Protein AF-A0A3B0XKC4-F1 (afdb_monomer_lite)

Foldseek 3Di:
DDDPDPDDQLVVVLVVVLVVVLVVVCVPPPDPDPSSVVCVVVCSVVDPVSDPDDDPLRVVLVVCVVVVHQQALAEEEEAEFDALVSLVSCQVSNHQEYEYQYYDVPHCNCVVPVQAADQDPVPQDRPVPPDPPPPDDPRRHHRHYYYDFDDDPVCVCVVPPDPDDQADPPVRHGPNDQDVQRDPDHRDSDGPVVVVVVVVVVVVVVD

Secondary structure (DSSP, 8-state):
---SS---HHHHHHHHHHHHHHHHHHHHH-TTS-HHHHHHHTTGGG-GGG--SPPHHHHHHHHHHHTT---TT-EEEEEEPPPHHHHHHHHHTT--EEEEEE--TT--HHHH-TTTEE---TT---GGG--TT-TT---PPPEEEEE--S--HHHHHHHHS--S-SB-TTT--B--PPPGGGSTTS--SS-HHHHHHHHHHHHHH--

Organism: NCBI:txid652676

Sequence (207 aa):
FLRANKTCSSNVEQNKLAERLSDSIRGKAGDEVDTISILRKAGLKDLLEFSRAVHAEMDAITSAARTGKPLTGSKMYVTTFPCHYCARHIVASGIYEVQYIEPYPKSLAMSLHKDAITSEEIDWVPPGKVDQDKKGNSNYQKVLFKPFVGVSPRLYARAFTKDRPLKDYNTGEMKIGMPLWGNKWNIKKVSYMQLEADLTKESSHER

Structure (mmCIF, N/CA/C/O backbone):
data_AF-A0A3B0XKC4-F1
#
_entry.id   AF-A0A3B0XKC4-F1
#
loop_
_atom_site.group_PDB
_atom_site.id
_atom_site.type_symbol
_atom_site.label_atom_id
_atom_site.label_alt_id
_atom_site.label_comp_id
_atom_site.label_asym_id
_atom_site.label_entity_id
_atom_site.label_seq_id
_atom_site.pdbx_PDB_ins_code
_atom_site.Cartn_x
_atom_site.Cartn_y
_atom_site.Cartn_z
_atom_site.occupancy
_atom_site.B_iso_or_equiv
_atom_site.auth_seq_id
_atom_site.auth_comp_id
_atom_site.auth_asym_id
_atom_site.auth_atom_id
_atom_site.pdbx_PDB_model_num
ATOM 1 N N . PHE A 1 1 ? -23.844 11.687 -7.807 1.00 46.44 1 PHE A N 1
ATOM 2 C CA . PHE A 1 1 ? -23.745 10.708 -6.699 1.00 46.44 1 PHE A CA 1
ATOM 3 C C . PHE A 1 1 ? -23.676 11.396 -5.328 1.00 46.44 1 PHE A C 1
ATOM 5 O O . PHE A 1 1 ? -22.768 11.132 -4.550 1.00 46.44 1 PHE A O 1
ATOM 12 N N . LEU A 1 2 ? -24.635 12.263 -4.989 1.00 45.28 2 LEU A N 1
ATOM 13 C CA . LEU A 1 2 ? -24.746 12.808 -3.632 1.00 45.28 2 LEU A CA 1
ATOM 14 C C . LEU A 1 2 ? -25.750 11.937 -2.876 1.00 45.28 2 LEU A C 1
ATOM 16 O O . LEU A 1 2 ? -26.930 11.916 -3.213 1.00 45.28 2 LEU A O 1
ATOM 20 N N . ARG A 1 3 ? -25.263 11.128 -1.928 1.00 55.53 3 ARG A N 1
ATOM 21 C CA . ARG A 1 3 ? -26.130 10.297 -1.082 1.00 55.53 3 ARG A CA 1
ATOM 22 C C . ARG A 1 3 ? -26.932 11.202 -0.142 1.00 55.53 3 ARG A C 1
ATOM 24 O O . ARG A 1 3 ? -26.360 12.094 0.476 1.00 55.53 3 ARG A O 1
ATOM 31 N N . ALA A 1 4 ? -28.229 10.922 -0.010 1.00 61.62 4 ALA A N 1
ATOM 32 C CA . ALA A 1 4 ? -29.159 11.658 0.850 1.00 61.62 4 ALA A CA 1
ATOM 33 C C . ALA A 1 4 ? -28.771 11.634 2.345 1.00 61.62 4 ALA A C 1
ATOM 35 O O . ALA A 1 4 ? -29.062 12.581 3.066 1.00 61.62 4 ALA A O 1
ATOM 36 N N . ASN A 1 5 ? -28.041 10.604 2.795 1.00 63.59 5 ASN A N 1
ATOM 37 C CA . ASN A 1 5 ? -27.483 10.524 4.146 1.00 63.59 5 ASN A CA 1
ATOM 38 C C . ASN A 1 5 ? -25.976 10.821 4.139 1.00 63.59 5 ASN A C 1
ATOM 40 O O . ASN A 1 5 ? -25.187 10.074 3.554 1.00 63.59 5 ASN A O 1
ATOM 44 N N . LYS A 1 6 ? -25.577 11.902 4.824 1.00 76.44 6 LYS A N 1
ATOM 45 C CA . LYS A 1 6 ? -24.190 12.386 4.969 1.00 76.44 6 LYS A CA 1
ATOM 46 C C . LYS A 1 6 ? -23.400 11.612 6.040 1.00 76.44 6 LYS A C 1
ATOM 48 O O . LYS A 1 6 ? -22.733 12.217 6.873 1.00 76.44 6 LYS A O 1
ATOM 53 N N . THR A 1 7 ? -23.488 10.284 6.064 1.00 81.50 7 THR A N 1
ATOM 54 C CA . THR A 1 7 ? -22.789 9.456 7.062 1.00 81.50 7 THR A CA 1
ATOM 55 C C . THR A 1 7 ? -21.753 8.538 6.414 1.00 81.50 7 THR A C 1
ATOM 57 O O . THR A 1 7 ? -21.983 7.927 5.369 1.00 81.50 7 THR A O 1
ATOM 60 N N . CYS A 1 8 ? -20.575 8.444 7.039 1.00 83.06 8 CYS A N 1
ATOM 61 C CA . CYS A 1 8 ? -19.528 7.508 6.636 1.00 83.06 8 CYS A CA 1
ATOM 62 C C . CYS A 1 8 ? -19.837 6.125 7.218 1.00 83.06 8 CYS A C 1
ATOM 64 O O . CYS A 1 8 ? -19.744 5.930 8.429 1.00 83.06 8 CYS A O 1
ATOM 66 N N . SER A 1 9 ? -20.177 5.157 6.364 1.00 86.19 9 SER A N 1
ATOM 67 C CA . SER A 1 9 ? -20.528 3.799 6.801 1.00 86.19 9 SER A CA 1
ATOM 68 C C . SER A 1 9 ? -19.396 3.094 7.557 1.00 86.19 9 SER A C 1
ATOM 70 O O . SER A 1 9 ? -19.679 2.379 8.508 1.00 86.19 9 SER A O 1
ATOM 72 N N . SER A 1 10 ? -18.129 3.344 7.195 1.00 86.12 10 SER A N 1
ATOM 73 C CA . SER A 1 10 ? -16.961 2.814 7.925 1.00 86.12 10 SER A CA 1
ATOM 74 C C . SER A 1 10 ? -16.985 3.244 9.391 1.00 86.12 10 SER A C 1
ATOM 76 O O . SER A 1 10 ? -16.872 2.423 10.295 1.00 86.12 10 SER A O 1
ATOM 78 N N . ASN A 1 11 ? -17.201 4.540 9.632 1.00 87.56 11 ASN A N 1
ATOM 79 C CA . ASN A 1 11 ? -17.224 5.092 10.984 1.00 87.56 11 ASN A CA 1
ATOM 80 C C . ASN A 1 11 ? -18.434 4.589 11.776 1.00 87.56 11 ASN A C 1
ATOM 82 O O . ASN A 1 11 ? -18.331 4.391 12.981 1.00 87.56 11 ASN A O 1
ATOM 86 N N . VAL A 1 12 ? -19.574 4.383 11.108 1.00 89.62 12 VAL A N 1
ATOM 87 C CA . VAL A 1 12 ? -20.767 3.805 11.739 1.00 89.62 12 VAL A CA 1
ATOM 88 C C . VAL A 1 12 ? -20.470 2.395 12.251 1.00 89.62 12 VAL A C 1
ATOM 90 O O . VAL A 1 12 ? -20.750 2.110 13.411 1.00 89.62 12 VAL A O 1
ATOM 93 N N . GLU A 1 13 ? -19.854 1.534 11.439 1.00 90.56 13 GLU A N 1
ATOM 94 C CA . GLU A 1 13 ? -19.520 0.168 11.864 1.00 90.56 13 GLU A CA 1
ATOM 95 C C . GLU A 1 13 ? -18.428 0.131 12.943 1.00 90.56 13 GLU A C 1
ATOM 97 O O . GLU A 1 13 ? -18.550 -0.616 13.915 1.00 90.56 13 GLU A O 1
ATOM 102 N N . GLN A 1 14 ? -17.411 0.995 12.852 1.00 89.31 14 GLN A N 1
ATOM 103 C CA . GLN A 1 14 ? -16.408 1.140 13.914 1.00 89.31 14 GLN A CA 1
ATOM 104 C C . GLN A 1 14 ? -17.029 1.613 15.241 1.00 89.31 14 GLN A C 1
ATOM 106 O O . GLN A 1 14 ? -16.646 1.122 16.301 1.00 89.31 14 GLN A O 1
ATOM 111 N N . ASN A 1 15 ? -18.005 2.528 15.206 1.00 89.56 15 ASN A N 1
ATOM 112 C CA . ASN A 1 15 ? -18.710 2.978 16.410 1.00 89.56 15 ASN A CA 1
ATOM 113 C C . ASN A 1 15 ? -19.564 1.856 17.018 1.00 89.56 15 ASN A C 1
ATOM 115 O O . ASN A 1 15 ? -19.465 1.622 18.217 1.00 89.56 15 ASN A O 1
ATOM 119 N N . LYS A 1 16 ? -20.303 1.094 16.200 1.00 91.88 16 LYS A N 1
ATOM 120 C CA . LYS A 1 16 ? -21.040 -0.092 16.676 1.00 91.88 16 LYS A CA 1
ATOM 121 C C . LYS A 1 16 ? -20.115 -1.143 17.292 1.00 91.88 16 LYS A C 1
ATOM 123 O O . LYS A 1 16 ? -20.494 -1.847 18.223 1.00 91.88 16 LYS A O 1
ATOM 128 N N . LEU A 1 17 ? -18.907 -1.316 16.751 1.00 91.19 17 LEU A N 1
ATOM 129 C CA . LEU A 1 17 ? -17.903 -2.195 17.351 1.00 91.19 17 LEU A CA 1
ATOM 130 C C . LEU A 1 17 ? -17.415 -1.641 18.697 1.00 91.19 17 LEU A C 1
ATOM 132 O O . LEU A 1 17 ? -17.323 -2.402 19.655 1.00 91.19 17 LEU A O 1
ATOM 136 N N . ALA A 1 18 ? -17.160 -0.333 18.788 1.00 89.69 18 ALA A N 1
ATOM 137 C CA . ALA A 1 18 ? -16.765 0.318 20.035 1.00 89.69 18 ALA A CA 1
ATOM 138 C C . ALA A 1 18 ? -17.828 0.161 21.134 1.00 89.69 18 ALA A C 1
ATOM 140 O O . ALA A 1 18 ? -17.477 -0.131 22.272 1.00 89.69 18 ALA A O 1
ATOM 141 N N . GLU A 1 19 ? -19.106 0.312 20.785 1.00 90.19 19 GLU A N 1
ATOM 142 C CA . GLU A 1 19 ? -20.242 0.125 21.696 1.00 90.19 19 GLU A CA 1
ATOM 143 C C . GLU A 1 19 ? -20.319 -1.322 22.193 1.00 90.19 19 GLU A C 1
ATOM 145 O O . GLU A 1 19 ? -20.240 -1.558 23.394 1.00 90.19 19 GLU A O 1
ATOM 150 N N . ARG A 1 20 ? -20.316 -2.310 21.285 1.00 90.31 20 ARG A N 1
ATOM 151 C CA . ARG A 1 20 ? -20.327 -3.737 21.667 1.00 90.31 20 ARG A CA 1
ATOM 152 C C . ARG A 1 20 ? -19.152 -4.127 22.569 1.00 90.31 20 ARG A C 1
ATOM 154 O O . ARG A 1 20 ? -19.318 -4.920 23.498 1.00 90.31 20 ARG A O 1
ATOM 161 N N . LEU A 1 21 ? -17.960 -3.595 22.291 1.00 89.81 21 LEU A N 1
ATOM 162 C CA . LEU A 1 21 ? -16.775 -3.815 23.124 1.00 89.81 21 LEU A CA 1
ATOM 163 C C . LEU A 1 21 ? -16.915 -3.123 24.484 1.00 89.81 21 LEU A C 1
ATOM 165 O O . LEU A 1 21 ? -16.595 -3.729 25.501 1.00 89.81 21 LEU A O 1
ATOM 169 N N . SER A 1 22 ? -17.422 -1.889 24.511 1.00 87.44 22 SER A N 1
ATOM 170 C CA . SER A 1 22 ? -17.700 -1.151 25.744 1.00 87.44 22 SER A CA 1
ATOM 171 C C . SER A 1 22 ? -18.666 -1.915 26.646 1.00 87.44 22 SER A C 1
ATOM 173 O O . SER A 1 22 ? -18.350 -2.122 27.815 1.00 87.44 22 SER A O 1
ATOM 175 N N . ASP A 1 23 ? -19.789 -2.391 26.109 1.00 87.19 23 ASP A N 1
ATOM 176 C CA . ASP A 1 23 ? -20.801 -3.132 26.872 1.00 87.19 23 ASP A CA 1
ATOM 177 C C . ASP A 1 23 ? -20.224 -4.432 27.450 1.00 87.19 23 ASP A C 1
ATOM 179 O O . ASP A 1 23 ? -20.448 -4.770 28.613 1.00 87.19 23 ASP A O 1
ATOM 183 N N . SER A 1 24 ? -19.385 -5.119 26.668 1.00 86.06 24 SER A N 1
ATOM 184 C CA . SER A 1 24 ? -18.691 -6.337 27.106 1.00 86.06 24 SER A CA 1
ATOM 185 C C . SER A 1 24 ? -17.668 -6.081 28.225 1.00 86.06 24 SER A C 1
ATOM 187 O O . SER A 1 24 ? -17.405 -6.972 29.035 1.00 86.06 24 SER A O 1
ATOM 189 N N . ILE A 1 25 ? -17.066 -4.887 28.266 1.00 85.62 25 ILE A N 1
ATOM 190 C CA . ILE A 1 25 ? -16.051 -4.496 29.258 1.00 85.62 25 ILE A CA 1
ATOM 191 C C . ILE A 1 25 ? -16.701 -3.941 30.532 1.00 85.62 25 ILE A C 1
ATOM 193 O O . ILE A 1 25 ? -16.257 -4.283 31.629 1.00 85.62 25 ILE A O 1
ATOM 197 N N . ARG A 1 26 ? -17.765 -3.135 30.415 1.00 81.19 26 ARG A N 1
ATOM 198 C CA . ARG A 1 26 ? -18.499 -2.551 31.555 1.00 81.19 26 ARG A CA 1
ATOM 199 C C . ARG A 1 26 ? -19.009 -3.615 32.522 1.00 81.19 26 ARG A C 1
ATOM 201 O O . ARG A 1 26 ? -18.850 -3.460 33.728 1.00 81.19 26 ARG A O 1
ATOM 208 N N . GLY A 1 27 ? -19.469 -4.756 32.000 1.00 70.75 27 GLY A N 1
ATOM 209 C CA . GLY A 1 27 ? -19.865 -5.909 32.817 1.00 70.75 27 GLY A CA 1
ATOM 210 C C . GLY A 1 27 ? -18.745 -6.528 33.672 1.00 70.75 27 GLY A C 1
ATOM 211 O O . GLY A 1 27 ? -19.036 -7.362 34.524 1.00 70.75 27 GLY A O 1
ATOM 212 N N . LYS A 1 28 ? -17.474 -6.151 33.463 1.00 71.94 28 LYS A N 1
ATOM 213 C CA . LYS A 1 28 ? -16.302 -6.671 34.193 1.00 71.94 28 LYS A CA 1
ATOM 214 C C . LYS A 1 28 ? -15.486 -5.605 34.934 1.00 71.94 28 LYS A C 1
ATOM 216 O O . LYS A 1 28 ? -14.802 -5.957 35.888 1.00 71.94 28 LYS A O 1
ATOM 221 N N . ALA A 1 29 ? -15.512 -4.345 34.493 1.00 66.88 29 ALA A N 1
ATOM 222 C CA . ALA A 1 29 ? -14.622 -3.282 34.979 1.00 66.88 29 ALA A CA 1
ATOM 223 C C . ALA A 1 29 ? -15.332 -2.138 35.740 1.00 66.88 29 ALA A C 1
ATOM 225 O O . ALA A 1 29 ? -14.651 -1.247 36.242 1.00 66.88 29 ALA A O 1
ATOM 226 N N . GLY A 1 30 ? -16.667 -2.171 35.850 1.00 65.69 30 GLY A N 1
ATOM 227 C CA . GLY A 1 30 ? -17.470 -1.103 36.463 1.00 65.69 30 GLY A CA 1
ATOM 228 C C . GLY A 1 30 ? -17.834 0.019 35.478 1.00 65.69 30 GLY A C 1
ATOM 229 O O . GLY A 1 30 ? -17.132 0.259 34.497 1.00 65.69 30 GLY A O 1
ATOM 230 N N . ASP A 1 31 ? -18.958 0.701 35.725 1.00 69.25 31 ASP A N 1
ATOM 231 C CA . ASP A 1 31 ? -19.572 1.664 34.788 1.00 69.25 31 ASP A CA 1
ATOM 232 C C . ASP A 1 31 ? -18.909 3.053 34.737 1.00 69.25 31 ASP A C 1
ATOM 234 O O . ASP A 1 31 ? -19.237 3.866 33.869 1.00 69.25 31 ASP A O 1
ATOM 238 N N . GLU A 1 32 ? -17.974 3.332 35.647 1.00 67.12 32 GLU A N 1
ATOM 239 C CA . GLU A 1 32 ? -17.351 4.652 35.824 1.00 67.12 32 GLU A CA 1
ATOM 240 C C . GLU A 1 32 ? -16.265 4.974 34.782 1.00 67.12 32 GLU A C 1
ATOM 242 O O . GLU A 1 32 ? -15.867 6.128 34.622 1.00 67.12 32 GLU A O 1
ATOM 247 N N . VAL A 1 33 ? -15.780 3.969 34.046 1.00 76.94 33 VAL A N 1
ATOM 248 C CA . VAL A 1 33 ? -14.677 4.136 33.093 1.00 76.94 33 VAL A CA 1
ATOM 249 C C . VAL A 1 33 ? -15.209 4.491 31.702 1.00 76.94 33 VAL A C 1
ATOM 251 O O . VAL A 1 33 ? -16.033 3.775 31.131 1.00 76.94 33 VAL A O 1
ATOM 254 N N . ASP A 1 34 ? -14.677 5.559 31.097 1.00 82.38 34 ASP A N 1
ATOM 255 C CA . ASP A 1 34 ? -14.909 5.882 29.682 1.00 82.38 34 ASP A CA 1
ATOM 256 C C . ASP A 1 34 ? -14.141 4.915 28.762 1.00 82.38 34 ASP A C 1
ATOM 258 O O . ASP A 1 34 ? -13.079 5.200 28.202 1.00 82.38 34 ASP A O 1
ATOM 262 N N . THR A 1 35 ? -14.701 3.719 28.621 1.00 84.19 35 THR A N 1
ATOM 263 C CA . THR A 1 35 ? -14.194 2.620 27.795 1.00 84.19 35 THR A CA 1
ATOM 264 C C . THR A 1 35 ? -14.058 3.006 26.321 1.00 84.19 35 THR A C 1
ATOM 266 O O . THR A 1 35 ? -13.105 2.591 25.662 1.00 84.19 35 THR A O 1
ATOM 269 N N . ILE A 1 36 ? -14.964 3.825 25.778 1.00 82.38 36 ILE A N 1
ATOM 270 C CA . ILE A 1 36 ? -14.979 4.173 24.350 1.00 82.38 36 ILE A CA 1
ATOM 271 C C . ILE A 1 36 ? -13.774 5.044 23.987 1.00 82.38 36 ILE A C 1
ATOM 273 O O . ILE A 1 36 ? -13.152 4.826 22.939 1.00 82.38 36 ILE A O 1
ATOM 277 N N . SER A 1 37 ? -13.415 6.029 24.816 1.00 85.19 37 SER A N 1
ATOM 278 C CA . SER A 1 37 ? -12.223 6.838 24.540 1.00 85.19 37 SER A CA 1
ATOM 279 C C . SER A 1 37 ? -10.937 6.022 24.655 1.00 85.19 37 SER A C 1
ATOM 281 O O . SER A 1 37 ? -10.040 6.199 23.825 1.00 85.19 37 SER A O 1
ATOM 283 N N . ILE A 1 38 ? -10.870 5.077 25.598 1.00 86.75 38 ILE A N 1
ATOM 284 C CA . ILE A 1 38 ? -9.753 4.132 25.728 1.00 86.75 38 ILE A CA 1
ATOM 285 C C . ILE A 1 38 ? -9.635 3.270 24.467 1.00 86.75 38 ILE A C 1
ATOM 287 O O . ILE A 1 38 ? -8.557 3.202 23.880 1.00 86.75 38 ILE A O 1
ATOM 291 N N . LEU A 1 39 ? -10.735 2.684 23.985 1.00 86.31 39 LEU A N 1
ATOM 292 C CA . LEU A 1 39 ? -10.748 1.865 22.765 1.00 86.31 39 LEU A CA 1
ATOM 293 C C . LEU A 1 39 ? -10.304 2.657 21.528 1.00 86.31 39 LEU A C 1
ATOM 295 O O . LEU A 1 39 ? -9.572 2.149 20.679 1.00 86.31 39 LEU A O 1
ATOM 299 N N . ARG A 1 40 ? -10.702 3.930 21.426 1.00 85.12 40 ARG A N 1
ATOM 300 C CA . ARG A 1 40 ? -10.239 4.812 20.345 1.00 85.12 40 ARG A CA 1
ATOM 301 C C . ARG A 1 40 ? -8.740 5.084 20.435 1.00 85.12 40 ARG A C 1
ATOM 303 O O . ARG A 1 40 ? -8.075 5.040 19.404 1.00 85.12 40 ARG A O 1
ATOM 310 N N . LYS A 1 41 ? -8.211 5.334 21.638 1.00 86.50 41 LYS A N 1
ATOM 311 C CA . LYS A 1 41 ? -6.766 5.507 21.877 1.00 86.50 41 LYS A CA 1
ATOM 312 C C . LYS A 1 41 ? -5.975 4.223 21.620 1.00 86.50 41 LYS A C 1
ATOM 314 O O . LYS A 1 41 ? -4.841 4.307 21.170 1.00 86.50 41 LYS A O 1
ATOM 319 N N . ALA A 1 42 ? -6.583 3.059 21.840 1.00 87.88 42 ALA A N 1
ATOM 320 C CA . ALA A 1 42 ? -5.992 1.753 21.551 1.00 87.88 42 ALA A CA 1
ATOM 321 C C . ALA A 1 42 ? -5.881 1.437 20.044 1.00 87.88 42 ALA A C 1
ATOM 323 O O . ALA A 1 42 ? -5.358 0.386 19.686 1.00 87.88 42 ALA A O 1
ATOM 324 N N . GLY A 1 43 ? -6.361 2.320 19.159 1.00 85.12 43 GLY A N 1
ATOM 325 C CA . GLY A 1 43 ? -6.214 2.166 17.710 1.00 85.12 43 GLY A CA 1
ATOM 326 C C . GLY A 1 43 ? -7.410 1.524 17.007 1.00 85.12 43 GLY A C 1
ATOM 327 O O . GLY A 1 43 ? -7.293 1.143 15.848 1.00 85.12 43 GLY A O 1
ATOM 328 N N . LEU A 1 44 ? -8.596 1.447 17.633 1.00 86.94 44 LEU A N 1
ATOM 329 C CA . LEU A 1 44 ? -9.800 0.893 16.981 1.00 86.94 44 LEU A CA 1
ATOM 330 C C . LEU A 1 44 ? -10.132 1.587 15.641 1.00 86.94 44 LEU A C 1
ATOM 332 O O . LEU A 1 44 ? -10.674 0.970 14.728 1.00 86.94 44 LEU A O 1
ATOM 336 N N . LYS A 1 45 ? -9.795 2.876 15.508 1.00 82.62 45 LYS A N 1
ATOM 337 C CA . LYS A 1 45 ? -9.988 3.637 14.264 1.00 82.62 45 LYS A CA 1
ATOM 338 C C . LYS A 1 45 ? -8.956 3.330 13.178 1.00 82.62 45 LYS A C 1
ATOM 340 O O . LYS A 1 45 ? -9.223 3.633 12.020 1.00 82.62 45 LYS A O 1
ATOM 345 N N . ASP A 1 46 ? -7.809 2.755 13.535 1.00 83.75 46 ASP A N 1
ATOM 346 C CA . ASP A 1 46 ? -6.756 2.385 12.585 1.00 83.75 46 ASP A CA 1
ATOM 347 C C . ASP A 1 46 ? -7.064 1.061 11.855 1.00 83.75 46 ASP A C 1
ATOM 349 O O . ASP A 1 46 ? -6.337 0.684 10.936 1.00 83.75 46 ASP A O 1
ATOM 353 N N . LEU A 1 47 ? -8.157 0.376 12.220 1.00 86.69 47 LEU A N 1
ATOM 354 C CA . LEU A 1 47 ? -8.653 -0.827 11.547 1.00 86.69 47 LEU A CA 1
ATOM 355 C C . LEU A 1 47 ? -9.073 -0.524 10.103 1.00 86.69 47 LEU A C 1
ATOM 357 O O . LEU A 1 47 ? -10.029 0.220 9.851 1.00 86.69 47 LEU A O 1
ATOM 361 N N . LEU A 1 48 ? -8.355 -1.127 9.156 1.00 84.88 48 LEU A N 1
ATOM 362 C CA . LEU A 1 48 ? -8.511 -0.909 7.717 1.00 84.88 48 LEU A CA 1
ATOM 363 C C . LEU A 1 48 ? -9.702 -1.683 7.123 1.00 84.88 48 LEU A C 1
ATOM 365 O O . LEU A 1 48 ? -10.197 -1.319 6.059 1.00 84.88 48 LEU A O 1
ATOM 369 N N . GLU A 1 49 ? -10.198 -2.704 7.824 1.00 85.56 49 GLU A N 1
ATOM 370 C CA . GLU A 1 49 ? -11.262 -3.634 7.417 1.00 85.56 49 GLU A CA 1
ATOM 371 C C . GLU A 1 49 ? -12.576 -2.940 7.055 1.00 85.56 49 GLU A C 1
ATOM 373 O O . GLU A 1 49 ? -13.334 -3.417 6.213 1.00 85.56 49 GLU A O 1
ATOM 378 N N . PHE A 1 50 ? -12.863 -1.820 7.717 1.00 86.00 50 PHE A N 1
ATOM 379 C CA . PHE A 1 50 ? -14.120 -1.090 7.563 1.00 86.00 50 PHE A CA 1
ATOM 380 C C . PHE A 1 50 ? -14.070 -0.058 6.430 1.00 86.00 50 PHE A C 1
ATOM 382 O O . PHE A 1 50 ? -15.109 0.493 6.044 1.00 86.00 50 PHE A O 1
ATOM 389 N N . SER A 1 51 ? -12.878 0.199 5.876 1.00 85.56 51 SER A N 1
ATOM 390 C CA . SER A 1 51 ? -12.700 1.145 4.780 1.00 85.56 51 SER A CA 1
ATOM 391 C C . SER A 1 51 ? -13.411 0.658 3.520 1.00 85.56 51 SER A C 1
ATOM 393 O O . SER A 1 51 ? -13.321 -0.499 3.121 1.00 85.56 51 SER A O 1
ATOM 395 N N . ARG A 1 52 ? -14.105 1.580 2.850 1.00 85.38 52 ARG A N 1
ATOM 396 C CA . ARG A 1 52 ? -14.735 1.327 1.545 1.00 85.38 52 ARG A CA 1
ATOM 397 C C . ARG A 1 52 ? -13.843 1.661 0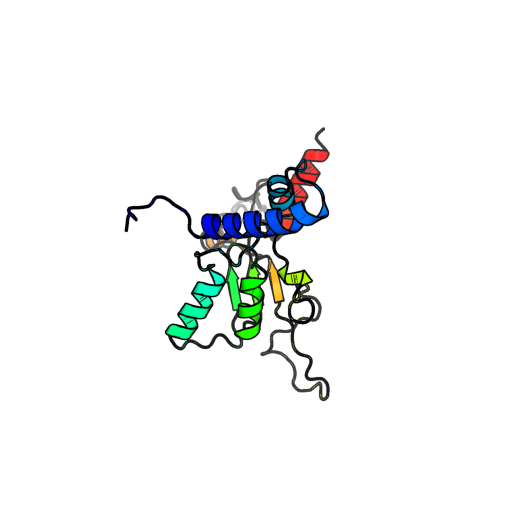.360 1.00 85.38 52 ARG A C 1
ATOM 399 O O . ARG A 1 52 ? -14.185 1.304 -0.765 1.00 85.38 52 ARG A O 1
ATOM 406 N N . ALA A 1 53 ? -12.785 2.429 0.590 1.00 88.19 53 ALA A N 1
ATOM 407 C CA . ALA A 1 53 ? -11.882 2.831 -0.470 1.00 88.19 53 ALA A CA 1
ATOM 408 C C . ALA A 1 53 ? -10.983 1.648 -0.829 1.00 88.19 53 ALA A C 1
ATOM 410 O O . ALA A 1 53 ? -10.361 1.046 0.045 1.00 88.19 53 ALA A O 1
ATOM 411 N N . VAL A 1 54 ? -10.908 1.334 -2.119 1.00 91.94 54 VAL A N 1
ATOM 412 C CA . VAL A 1 54 ? -9.915 0.395 -2.636 1.00 91.94 54 VAL A CA 1
ATOM 413 C C . VAL A 1 54 ? -8.596 1.151 -2.744 1.00 91.94 54 VAL A C 1
ATOM 415 O O . VAL A 1 54 ? -8.558 2.257 -3.282 1.00 91.94 54 VAL A O 1
ATOM 418 N N . HIS A 1 55 ? -7.526 0.587 -2.194 1.00 94.94 55 HIS A N 1
ATOM 419 C CA . HIS A 1 55 ? -6.203 1.192 -2.313 1.00 94.94 55 HIS A CA 1
ATOM 420 C C . HIS A 1 55 ? -5.674 1.052 -3.745 1.00 94.94 55 HIS A C 1
ATOM 422 O O . HIS A 1 55 ? -6.060 0.130 -4.467 1.00 94.94 55 HIS A O 1
ATOM 428 N N . ALA A 1 56 ? -4.760 1.936 -4.143 1.00 96.69 56 ALA A N 1
ATOM 429 C CA . ALA A 1 56 ? -4.233 1.985 -5.505 1.00 96.69 56 ALA A CA 1
ATOM 430 C C . ALA A 1 56 ? -3.598 0.654 -5.955 1.00 96.69 56 ALA A C 1
ATOM 432 O O . ALA A 1 56 ? -3.759 0.246 -7.100 1.00 96.69 56 ALA A O 1
ATOM 433 N N . GLU A 1 57 ? -2.925 -0.060 -5.054 1.00 97.69 57 GLU A N 1
ATOM 434 C CA . GLU A 1 57 ? -2.276 -1.346 -5.327 1.00 97.69 57 GLU A CA 1
ATOM 435 C C . GLU A 1 57 ? -3.308 -2.441 -5.608 1.00 97.69 57 GLU A C 1
ATOM 437 O O . GLU A 1 57 ? -3.163 -3.223 -6.547 1.00 97.69 57 GLU A O 1
ATOM 442 N N . MET A 1 58 ? -4.382 -2.471 -4.814 1.00 96.94 58 MET A N 1
ATOM 443 C CA . MET A 1 58 ? -5.487 -3.412 -5.001 1.00 96.94 58 MET A CA 1
ATOM 444 C C . MET A 1 58 ? -6.265 -3.105 -6.285 1.00 96.94 58 MET A C 1
ATOM 446 O O . MET A 1 58 ? -6.623 -4.028 -7.019 1.00 96.94 58 MET A O 1
ATOM 450 N N . ASP A 1 59 ? -6.493 -1.828 -6.594 1.00 97.12 59 ASP A N 1
ATOM 451 C CA . ASP A 1 59 ? -7.143 -1.416 -7.841 1.00 97.12 59 ASP A CA 1
ATOM 452 C C . ASP A 1 59 ? -6.287 -1.785 -9.064 1.00 97.12 59 ASP A C 1
ATOM 454 O O . ASP A 1 59 ? -6.791 -2.365 -10.024 1.00 97.12 59 ASP A O 1
ATOM 458 N N . ALA A 1 60 ? -4.967 -1.581 -9.001 1.00 97.44 60 ALA A N 1
ATOM 459 C CA . ALA A 1 60 ? -4.046 -1.998 -10.057 1.00 97.44 60 ALA A CA 1
ATOM 460 C C . ALA A 1 60 ? -4.080 -3.520 -10.293 1.00 97.44 60 ALA A C 1
ATOM 462 O O . ALA A 1 60 ? -4.206 -3.963 -11.438 1.00 97.44 60 ALA A O 1
ATOM 463 N N . ILE A 1 61 ? -4.033 -4.324 -9.221 1.00 97.81 61 ILE A N 1
ATOM 464 C CA . ILE A 1 61 ? -4.092 -5.793 -9.308 1.00 97.81 61 ILE A CA 1
ATOM 465 C C . ILE A 1 61 ? -5.430 -6.254 -9.896 1.00 97.81 61 ILE A C 1
ATOM 467 O O . ILE A 1 61 ? -5.466 -7.063 -10.824 1.00 97.81 61 ILE A O 1
ATOM 471 N N . THR A 1 62 ? -6.543 -5.731 -9.381 1.00 97.31 62 THR A N 1
ATOM 472 C CA . THR A 1 62 ? -7.884 -6.119 -9.846 1.00 97.31 62 THR A CA 1
ATOM 473 C C . THR A 1 62 ? -8.163 -5.647 -11.272 1.00 97.31 62 THR A C 1
ATOM 475 O O . THR A 1 62 ? -8.804 -6.365 -12.038 1.00 97.31 62 THR A O 1
ATOM 478 N N . SER A 1 63 ? -7.639 -4.489 -11.676 1.00 97.50 63 SER A N 1
ATOM 479 C CA . SER A 1 63 ? -7.729 -3.998 -13.053 1.00 97.50 63 SER A CA 1
ATOM 480 C C . SER A 1 63 ? -6.943 -4.882 -14.028 1.00 97.50 63 SER A C 1
ATOM 482 O O . SER A 1 63 ? -7.459 -5.237 -15.092 1.00 97.50 63 SER A O 1
ATOM 484 N N . ALA A 1 64 ? -5.735 -5.316 -13.653 1.00 96.88 64 ALA A N 1
ATOM 485 C CA . ALA A 1 64 ? -4.961 -6.275 -14.437 1.00 96.88 64 ALA A CA 1
ATOM 486 C C . ALA A 1 64 ? -5.688 -7.624 -14.564 1.00 96.88 64 ALA A C 1
ATOM 488 O O . ALA A 1 64 ? -5.823 -8.144 -15.671 1.00 96.88 64 ALA A O 1
ATOM 489 N N . ALA A 1 65 ? -6.254 -8.137 -13.467 1.00 96.25 65 ALA A N 1
ATOM 490 C CA . ALA A 1 65 ? -7.049 -9.365 -13.483 1.00 96.25 65 ALA A CA 1
ATOM 491 C C . ALA A 1 65 ? -8.282 -9.243 -14.398 1.00 96.25 65 ALA A C 1
ATOM 493 O O . ALA A 1 65 ? -8.517 -10.103 -15.244 1.00 96.25 65 ALA A O 1
ATOM 494 N N . ARG A 1 66 ? -9.032 -8.137 -14.297 1.00 97.00 66 ARG A N 1
ATOM 495 C CA . ARG A 1 66 ? -10.213 -7.859 -15.134 1.00 97.00 66 ARG A CA 1
ATOM 496 C C . ARG A 1 66 ? -9.880 -7.761 -16.624 1.00 97.00 66 ARG A C 1
ATOM 498 O O . ARG A 1 66 ? -10.719 -8.083 -17.456 1.00 97.00 66 ARG A O 1
ATOM 505 N N . THR A 1 67 ? -8.678 -7.303 -16.961 1.00 96.94 67 THR A N 1
ATOM 506 C CA . THR A 1 67 ? -8.208 -7.163 -18.350 1.00 96.94 67 THR A CA 1
ATOM 507 C C . THR A 1 67 ? -7.412 -8.374 -18.849 1.00 96.94 67 THR A C 1
ATOM 509 O O . THR A 1 67 ? -6.925 -8.354 -19.979 1.00 96.94 67 THR A O 1
ATOM 512 N N . GLY A 1 68 ? -7.275 -9.429 -18.037 1.00 95.12 68 GLY A N 1
ATOM 513 C CA . GLY A 1 68 ? -6.553 -10.650 -18.401 1.00 95.12 68 GLY A CA 1
ATOM 514 C C . GLY A 1 68 ? -5.040 -10.461 -18.545 1.00 95.12 68 GLY A C 1
ATOM 515 O O . GLY A 1 68 ? -4.404 -11.173 -19.321 1.00 95.12 68 GLY A O 1
ATOM 516 N N . LYS A 1 69 ? -4.447 -9.482 -17.850 1.00 95.31 69 LYS A N 1
ATOM 517 C CA . LYS A 1 69 ? -2.999 -9.238 -17.869 1.00 95.31 69 LYS A CA 1
ATOM 518 C C . LYS A 1 69 ? -2.309 -10.024 -16.747 1.00 95.31 69 LYS A C 1
ATOM 520 O O . LYS A 1 69 ? -2.678 -9.846 -15.586 1.00 95.31 69 LYS A O 1
ATOM 525 N N . PRO A 1 70 ? -1.307 -10.869 -17.055 1.00 94.88 70 PRO A N 1
ATOM 526 C CA . PRO A 1 70 ? -0.575 -11.595 -16.026 1.00 94.88 70 PRO A CA 1
ATOM 527 C C . PRO A 1 70 ? 0.289 -10.635 -15.200 1.00 94.88 70 PRO A C 1
ATOM 529 O O . PRO A 1 70 ? 0.953 -9.756 -15.747 1.00 94.88 70 PRO A O 1
ATOM 532 N N . LEU A 1 71 ? 0.285 -10.826 -13.880 1.00 95.25 71 LEU A N 1
ATOM 533 C CA . LEU A 1 71 ? 1.104 -10.064 -12.928 1.00 95.25 71 LEU A CA 1
ATOM 534 C C . LEU A 1 71 ? 2.318 -10.851 -12.425 1.00 95.25 71 LEU A C 1
ATOM 536 O O . LEU A 1 71 ? 3.240 -10.266 -11.855 1.00 95.25 71 LEU A O 1
ATOM 540 N N . THR A 1 72 ? 2.340 -12.164 -12.642 1.00 93.69 72 THR A N 1
ATOM 541 C CA . THR A 1 72 ? 3.455 -13.026 -12.258 1.00 93.69 72 THR A CA 1
ATOM 542 C C . THR A 1 72 ? 4.734 -12.569 -12.946 1.00 93.69 72 THR A C 1
ATOM 544 O O . THR A 1 72 ? 4.767 -12.416 -14.165 1.00 93.69 72 THR A O 1
ATOM 547 N N . GLY A 1 73 ? 5.793 -12.345 -12.170 1.00 90.19 73 GLY A N 1
ATOM 548 C CA . GLY A 1 73 ? 7.056 -11.873 -12.728 1.00 90.19 73 GLY A CA 1
ATOM 549 C C . GLY A 1 73 ? 7.031 -10.388 -13.113 1.00 90.19 73 GLY A C 1
ATOM 550 O O . GLY A 1 73 ? 7.835 -9.968 -13.941 1.00 90.19 73 GLY A O 1
ATOM 551 N N . SER A 1 74 ? 6.122 -9.590 -12.544 1.00 94.06 74 SER A N 1
ATOM 552 C CA . SER A 1 74 ? 6.050 -8.139 -12.763 1.00 94.06 74 SER A CA 1
ATOM 553 C C . SER A 1 74 ? 6.633 -7.321 -11.601 1.00 94.06 74 SER A C 1
ATOM 555 O O . SER A 1 74 ? 6.865 -7.835 -10.501 1.00 94.06 74 SER A O 1
ATOM 557 N N . LYS A 1 75 ? 6.865 -6.028 -11.866 1.00 95.44 75 LYS A N 1
ATOM 558 C CA . LYS A 1 75 ? 7.206 -5.008 -10.866 1.00 95.44 75 LYS A CA 1
ATOM 559 C C . LYS A 1 75 ? 6.043 -4.040 -10.682 1.00 95.44 75 LYS A C 1
ATOM 561 O O . LYS A 1 75 ? 5.374 -3.695 -11.654 1.00 95.44 75 LYS A O 1
ATOM 566 N N . MET A 1 76 ? 5.863 -3.541 -9.466 1.00 96.62 76 MET A N 1
ATOM 567 C CA . MET A 1 76 ? 4.857 -2.537 -9.132 1.00 96.62 76 MET A CA 1
ATOM 568 C C . MET A 1 76 ? 5.518 -1.240 -8.656 1.00 96.62 76 MET A C 1
ATOM 570 O O . MET A 1 76 ? 6.455 -1.262 -7.864 1.00 96.62 76 MET A O 1
ATOM 574 N N . TYR A 1 77 ? 5.004 -0.102 -9.120 1.00 96.25 77 TYR A N 1
ATOM 575 C CA . TYR A 1 77 ? 5.446 1.230 -8.710 1.00 96.25 77 TYR A CA 1
ATOM 576 C C . TYR A 1 77 ? 4.286 1.943 -8.027 1.00 96.25 77 TYR A C 1
ATOM 578 O O . TYR A 1 77 ? 3.203 2.046 -8.602 1.00 96.25 77 TYR A O 1
ATOM 586 N N . VAL A 1 78 ? 4.509 2.419 -6.807 1.00 95.69 78 VAL A N 1
ATOM 587 C CA . VAL A 1 78 ? 3.489 3.061 -5.973 1.00 95.69 78 VAL A CA 1
ATOM 588 C C . VAL A 1 78 ? 4.018 4.366 -5.397 1.00 95.69 78 VAL A C 1
ATOM 590 O O . VAL A 1 78 ? 5.219 4.546 -5.208 1.00 95.69 78 VAL A O 1
ATOM 593 N N . THR A 1 79 ? 3.122 5.305 -5.115 1.00 91.94 79 THR A N 1
ATOM 594 C CA . THR A 1 79 ? 3.508 6.568 -4.475 1.00 91.94 79 THR A CA 1
ATOM 595 C C . THR A 1 79 ? 3.858 6.355 -3.009 1.00 91.94 79 THR A C 1
ATOM 597 O O . THR A 1 79 ? 4.856 6.883 -2.542 1.00 91.94 79 THR A O 1
ATOM 600 N N . THR A 1 80 ? 3.095 5.528 -2.301 1.00 93.25 80 THR A N 1
ATOM 601 C CA . THR A 1 80 ? 3.190 5.364 -0.847 1.00 93.25 80 THR A CA 1
ATOM 602 C C . THR A 1 80 ? 3.398 3.891 -0.501 1.00 93.25 80 THR A C 1
ATOM 604 O O . THR A 1 80 ? 2.885 3.015 -1.196 1.00 93.25 80 THR A O 1
ATOM 607 N N . PHE A 1 81 ? 4.175 3.607 0.547 1.00 95.50 81 PHE A N 1
ATOM 608 C CA . PHE A 1 81 ? 4.493 2.241 0.967 1.00 95.50 81 PHE A CA 1
ATOM 609 C C . PHE A 1 81 ? 3.216 1.416 1.234 1.00 95.50 81 PHE A C 1
ATOM 611 O O . PHE A 1 81 ? 2.351 1.879 1.987 1.00 95.50 81 PHE A O 1
ATOM 618 N N . PRO A 1 82 ? 3.094 0.189 0.688 1.00 96.81 82 PRO A N 1
ATOM 619 C CA . PRO A 1 82 ? 1.853 -0.566 0.796 1.00 96.81 82 PRO A CA 1
ATOM 620 C C . PRO A 1 82 ? 1.473 -0.935 2.228 1.00 96.81 82 PRO A C 1
ATOM 622 O O . PRO A 1 82 ? 2.316 -1.315 3.047 1.00 96.81 82 PRO A O 1
ATOM 625 N N . CYS A 1 83 ? 0.176 -0.889 2.536 1.00 95.12 83 CYS A N 1
ATOM 626 C CA . CYS A 1 83 ? -0.336 -1.406 3.805 1.00 95.12 83 CYS A CA 1
ATOM 627 C C . CYS A 1 83 ? -0.268 -2.949 3.849 1.00 95.12 83 CYS A C 1
ATOM 629 O O . CYS A 1 83 ? -0.120 -3.617 2.823 1.00 95.12 83 CYS A O 1
ATOM 631 N N . HIS A 1 84 ? -0.439 -3.544 5.031 1.00 94.88 84 HIS A N 1
ATOM 632 C CA . HIS A 1 84 ? -0.403 -5.003 5.200 1.00 94.88 84 HIS A CA 1
ATOM 633 C C . HIS A 1 84 ? -1.523 -5.751 4.444 1.00 94.88 84 HIS A C 1
ATOM 635 O O . HIS A 1 84 ? -1.336 -6.910 4.068 1.00 94.88 84 HIS A O 1
ATOM 641 N N . TYR A 1 85 ? -2.653 -5.083 4.172 1.00 94.25 85 TYR A N 1
ATOM 642 C CA . TYR A 1 85 ? -3.729 -5.591 3.311 1.00 94.25 85 TYR A CA 1
ATOM 643 C C . TYR A 1 85 ? -3.320 -5.635 1.835 1.00 94.25 85 TYR A C 1
ATOM 645 O O . TYR A 1 85 ? -3.554 -6.640 1.171 1.00 94.25 85 TYR A O 1
ATOM 653 N N . CYS A 1 86 ? -2.676 -4.588 1.317 1.00 96.44 86 CYS A N 1
ATOM 654 C CA . CYS A 1 86 ? -2.152 -4.585 -0.050 1.00 96.44 86 CYS A CA 1
ATOM 655 C C . CYS A 1 86 ? -1.030 -5.617 -0.211 1.00 96.44 86 CYS A C 1
ATOM 657 O O . CYS A 1 86 ? -1.007 -6.358 -1.191 1.00 96.44 86 CYS A O 1
ATOM 659 N N . ALA A 1 87 ? -0.139 -5.713 0.780 1.00 96.88 87 ALA A N 1
ATOM 660 C CA . ALA A 1 87 ? 1.031 -6.586 0.758 1.00 96.88 87 ALA A CA 1
ATOM 661 C C . ALA A 1 87 ? 0.687 -8.061 0.485 1.00 96.88 87 ALA A C 1
ATOM 663 O O . ALA A 1 87 ? 1.295 -8.673 -0.390 1.00 96.88 87 ALA A O 1
ATOM 664 N N . ARG A 1 88 ? -0.344 -8.618 1.140 1.00 95.62 88 ARG A N 1
ATOM 665 C CA . ARG A 1 88 ? -0.782 -10.005 0.875 1.00 95.62 88 ARG A CA 1
ATOM 666 C C . ARG A 1 88 ? -1.259 -10.221 -0.565 1.00 95.62 88 ARG A C 1
ATOM 668 O O . ARG A 1 88 ? -1.024 -11.285 -1.128 1.00 95.62 88 ARG A O 1
ATOM 675 N N . HIS A 1 89 ? -1.909 -9.224 -1.173 1.00 97.06 89 HIS A N 1
ATOM 676 C CA . HIS A 1 89 ? -2.370 -9.308 -2.561 1.00 97.06 89 HIS A CA 1
ATOM 677 C C . HIS A 1 89 ? -1.197 -9.197 -3.536 1.00 97.06 89 HIS A C 1
ATOM 679 O O . HIS A 1 89 ? -1.151 -9.939 -4.512 1.00 97.06 89 HIS A O 1
ATOM 685 N N . ILE A 1 90 ? -0.227 -8.330 -3.237 1.00 97.44 90 ILE A N 1
ATOM 686 C CA . ILE A 1 90 ? 1.019 -8.205 -4.001 1.00 97.44 90 ILE A CA 1
ATOM 687 C C . ILE A 1 90 ? 1.742 -9.557 -4.036 1.00 97.44 90 ILE A C 1
ATOM 689 O O . ILE A 1 90 ? 1.984 -10.075 -5.126 1.00 97.44 90 ILE A O 1
ATOM 693 N N . VAL A 1 91 ? 1.980 -10.170 -2.870 1.00 95.75 91 VAL A N 1
ATOM 694 C CA . VAL A 1 91 ? 2.616 -11.495 -2.762 1.00 95.75 91 VAL A CA 1
ATOM 695 C C . VAL A 1 91 ? 1.825 -12.551 -3.543 1.00 95.75 91 VAL A C 1
ATOM 697 O O . VAL A 1 91 ? 2.386 -13.228 -4.400 1.00 95.75 91 VAL A O 1
ATOM 700 N N . ALA A 1 92 ? 0.512 -12.654 -3.314 1.00 95.38 92 ALA A N 1
ATOM 701 C CA . ALA A 1 92 ? -0.328 -13.666 -3.959 1.00 95.38 92 ALA A CA 1
ATOM 702 C C . ALA A 1 92 ? -0.432 -13.506 -5.488 1.00 95.38 92 ALA A C 1
ATOM 704 O O . ALA A 1 92 ? -0.636 -14.486 -6.199 1.00 95.38 92 ALA A O 1
ATOM 705 N N . SER A 1 93 ? -0.293 -12.284 -6.008 1.00 95.62 93 SER A N 1
ATOM 706 C CA . SER A 1 93 ? -0.346 -12.010 -7.452 1.00 95.62 93 SER A CA 1
ATOM 707 C C . SER A 1 93 ? 0.946 -12.357 -8.206 1.00 95.62 93 SER A C 1
ATOM 709 O O . SER A 1 93 ? 0.969 -12.314 -9.438 1.00 95.62 93 SER A O 1
ATOM 711 N N . GLY A 1 94 ? 2.019 -12.719 -7.493 1.00 93.31 94 GLY A N 1
ATOM 712 C CA . GLY A 1 94 ? 3.314 -13.054 -8.091 1.00 93.31 94 GLY A CA 1
ATOM 713 C C . GLY A 1 94 ? 4.125 -11.839 -8.554 1.00 93.31 94 GLY A C 1
ATOM 714 O O . GLY A 1 94 ? 5.024 -11.986 -9.386 1.00 93.31 94 GLY A O 1
ATOM 715 N N . ILE A 1 95 ? 3.814 -10.646 -8.037 1.00 96.06 95 ILE A N 1
ATOM 716 C CA . ILE A 1 95 ? 4.659 -9.454 -8.177 1.00 96.06 95 ILE A CA 1
ATOM 717 C C . ILE A 1 95 ? 5.916 -9.681 -7.340 1.00 96.06 95 ILE A C 1
ATOM 719 O O . ILE A 1 95 ? 5.815 -9.989 -6.155 1.00 96.06 95 ILE A O 1
ATOM 723 N N . TYR A 1 96 ? 7.097 -9.520 -7.937 1.00 94.75 96 TYR A N 1
ATOM 724 C CA . TYR A 1 96 ? 8.359 -9.838 -7.257 1.00 94.75 96 TYR A CA 1
ATOM 725 C C . TYR A 1 96 ? 9.074 -8.612 -6.678 1.00 94.75 96 TYR A C 1
ATOM 727 O O . TYR A 1 96 ? 9.939 -8.761 -5.818 1.00 94.75 96 TYR A O 1
ATOM 735 N N . GLU A 1 97 ? 8.739 -7.406 -7.139 1.00 95.44 97 GLU A N 1
ATOM 736 C CA . GLU A 1 97 ? 9.380 -6.164 -6.702 1.00 95.44 97 GLU A CA 1
ATOM 737 C C . GLU A 1 97 ? 8.361 -5.022 -6.642 1.00 95.44 97 GLU A C 1
ATOM 739 O O . GLU A 1 97 ? 7.586 -4.812 -7.577 1.00 95.44 97 GLU A O 1
ATOM 744 N N . VAL A 1 98 ? 8.398 -4.260 -5.552 1.00 97.06 98 VAL A N 1
ATOM 745 C CA . VAL A 1 98 ? 7.612 -3.051 -5.321 1.00 97.06 98 VAL A CA 1
ATOM 746 C C . VAL A 1 98 ? 8.558 -1.887 -5.072 1.00 97.06 98 VAL A C 1
ATOM 748 O O . VAL A 1 98 ? 9.409 -1.949 -4.183 1.00 97.06 98 VAL A O 1
ATOM 751 N N . GLN A 1 99 ? 8.375 -0.804 -5.822 1.00 95.38 99 GLN A N 1
ATOM 752 C CA . GLN A 1 99 ? 9.079 0.455 -5.608 1.00 95.38 99 GLN A CA 1
ATOM 753 C C . GLN A 1 99 ? 8.118 1.525 -5.095 1.00 95.38 99 GLN A C 1
ATOM 755 O O . GLN A 1 99 ? 7.096 1.783 -5.731 1.00 95.38 99 GLN A O 1
ATOM 760 N N . TYR A 1 100 ? 8.444 2.151 -3.963 1.00 93.56 100 TYR A N 1
ATOM 761 C CA . TYR A 1 100 ? 7.602 3.164 -3.312 1.00 93.56 100 TYR A CA 1
ATOM 762 C C . TYR A 1 100 ? 8.349 4.483 -3.092 1.00 93.56 100 TYR A C 1
ATOM 764 O O . TYR A 1 100 ? 9.553 4.472 -2.864 1.00 93.56 100 TYR A O 1
ATOM 772 N N . ILE A 1 101 ? 7.667 5.629 -3.135 1.00 87.44 101 ILE A N 1
ATOM 773 C CA . ILE A 1 101 ? 8.318 6.938 -2.931 1.00 87.44 101 ILE A CA 1
ATOM 774 C C . ILE A 1 101 ? 8.278 7.329 -1.451 1.00 87.44 101 ILE A C 1
ATOM 776 O O . ILE A 1 101 ? 9.314 7.587 -0.839 1.00 87.44 101 ILE A O 1
ATOM 780 N N . GLU A 1 102 ? 7.083 7.341 -0.872 1.00 85.12 102 GLU A N 1
ATOM 781 C CA . GLU A 1 102 ? 6.826 7.823 0.480 1.00 85.12 102 GLU A CA 1
ATOM 782 C C . GLU A 1 102 ? 6.683 6.658 1.466 1.00 85.12 102 GLU A C 1
ATOM 784 O O . GLU A 1 102 ? 6.025 5.655 1.155 1.00 85.12 102 GLU A O 1
ATOM 789 N N . PRO A 1 103 ? 7.258 6.761 2.675 1.00 87.00 103 PRO A N 1
ATOM 790 C CA . PRO A 1 103 ? 7.033 5.768 3.712 1.00 87.00 103 PRO A CA 1
ATOM 791 C C . PRO A 1 103 ? 5.587 5.792 4.220 1.00 87.00 103 PRO A C 1
ATOM 793 O O . PRO A 1 103 ? 4.920 6.823 4.226 1.00 87.00 103 PRO A O 1
ATOM 796 N N . TYR A 1 104 ? 5.124 4.654 4.737 1.00 87.25 104 TYR A N 1
ATOM 797 C CA . TYR A 1 104 ? 3.840 4.535 5.428 1.00 87.25 104 TYR A CA 1
ATOM 798 C C . TYR A 1 104 ? 4.062 3.884 6.800 1.00 87.25 104 TYR A C 1
ATOM 800 O O . TYR A 1 104 ? 3.944 2.664 6.927 1.00 87.25 104 TYR A O 1
ATOM 808 N N . PRO A 1 105 ? 4.408 4.672 7.840 1.00 83.38 105 PRO A N 1
ATOM 809 C CA . PRO A 1 105 ? 4.872 4.145 9.131 1.00 83.38 105 PRO A CA 1
ATOM 810 C C . PRO A 1 105 ? 3.872 3.238 9.857 1.00 83.38 105 PRO A C 1
ATOM 812 O O . PRO A 1 105 ? 4.268 2.392 10.650 1.00 83.38 105 PRO A O 1
ATOM 815 N N . LYS A 1 106 ? 2.571 3.390 9.579 1.00 85.56 106 LYS A N 1
ATOM 816 C CA . LYS A 1 106 ? 1.509 2.543 10.147 1.00 85.56 106 LYS A CA 1
ATOM 817 C C . LYS A 1 106 ? 1.423 1.158 9.496 1.00 85.56 106 LYS A C 1
ATOM 819 O O . LYS A 1 106 ? 0.654 0.312 9.950 1.00 85.56 106 LYS A O 1
ATOM 824 N N . SER A 1 107 ? 2.150 0.920 8.405 1.00 91.31 107 SER A N 1
ATOM 825 C CA . SER A 1 107 ? 2.113 -0.368 7.728 1.00 91.31 107 SER A CA 1
ATOM 826 C C . SER A 1 107 ? 2.794 -1.449 8.554 1.00 91.31 107 SER A C 1
ATOM 828 O O . SER A 1 107 ? 3.982 -1.384 8.851 1.00 91.31 107 SER A O 1
ATOM 830 N N . LEU A 1 108 ? 2.046 -2.513 8.822 1.00 93.25 108 LEU A N 1
ATOM 831 C CA . LEU A 1 108 ? 2.554 -3.746 9.415 1.00 93.25 108 LEU A CA 1
ATOM 832 C C . LEU A 1 108 ? 3.017 -4.754 8.349 1.00 93.25 108 LEU A C 1
ATOM 834 O O . LEU A 1 108 ? 3.171 -5.933 8.645 1.00 93.25 108 LEU A O 1
ATOM 838 N N . ALA A 1 109 ? 3.206 -4.335 7.090 1.00 95.06 109 ALA A N 1
ATOM 839 C CA . ALA A 1 109 ? 3.526 -5.265 6.006 1.00 95.06 109 ALA A CA 1
ATOM 840 C C . ALA A 1 109 ? 4.821 -6.048 6.276 1.00 95.06 109 ALA A C 1
ATOM 842 O O . ALA A 1 109 ? 4.827 -7.265 6.126 1.00 95.06 109 ALA A O 1
ATOM 843 N N . MET A 1 110 ? 5.885 -5.376 6.736 1.00 93.06 110 MET A N 1
ATOM 844 C CA . MET A 1 110 ? 7.152 -6.052 7.041 1.00 93.06 110 MET A CA 1
ATOM 845 C C . MET A 1 110 ? 7.064 -6.918 8.288 1.00 93.06 110 MET A C 1
ATOM 847 O O . MET A 1 110 ? 7.756 -7.920 8.363 1.00 93.06 110 MET A O 1
ATOM 851 N N . SER A 1 111 ? 6.249 -6.551 9.280 1.00 93.94 111 SER A N 1
ATOM 852 C CA . SER A 1 111 ? 6.141 -7.331 10.514 1.00 93.94 111 SER A CA 1
ATOM 853 C C . SER A 1 111 ? 5.282 -8.581 10.341 1.00 93.94 111 SER A C 1
ATOM 855 O O . SER A 1 111 ? 5.626 -9.612 10.915 1.00 93.94 111 SER A O 1
ATOM 857 N N . LEU A 1 112 ? 4.208 -8.496 9.551 1.00 94.50 112 LEU A N 1
ATOM 858 C CA . LEU A 1 112 ? 3.265 -9.592 9.319 1.00 94.50 112 LEU A CA 1
ATOM 859 C C . LEU A 1 112 ? 3.706 -10.557 8.214 1.00 94.50 112 LEU A C 1
ATOM 861 O O . LEU A 1 112 ? 3.359 -11.727 8.289 1.00 94.50 112 LEU A O 1
ATOM 865 N N . HIS A 1 113 ? 4.475 -10.091 7.223 1.00 94.06 113 HIS A N 1
ATOM 866 C CA . HIS A 1 113 ? 4.899 -10.894 6.065 1.00 94.06 113 HIS A CA 1
ATOM 867 C C . HIS A 1 113 ? 6.427 -11.055 6.000 1.00 94.06 113 HIS A C 1
ATOM 869 O O . HIS A 1 113 ? 7.020 -10.967 4.926 1.00 94.06 113 HIS A O 1
ATOM 875 N N . LYS A 1 114 ? 7.094 -11.246 7.149 1.00 92.56 114 LYS A N 1
ATOM 876 C CA . LYS A 1 114 ? 8.569 -11.381 7.245 1.00 92.56 114 LYS A CA 1
ATOM 877 C C . LYS A 1 114 ? 9.132 -12.549 6.435 1.00 92.56 114 LYS A C 1
ATOM 879 O O . LYS A 1 114 ? 10.296 -12.539 6.034 1.00 92.56 114 LYS A O 1
ATOM 884 N N . ASP A 1 115 ? 8.332 -13.587 6.268 1.00 91.88 115 ASP A N 1
ATOM 885 C CA . ASP A 1 115 ? 8.617 -14.801 5.513 1.00 91.88 115 ASP A CA 1
ATOM 886 C C . ASP A 1 115 ? 8.523 -14.580 3.997 1.00 91.88 115 ASP A C 1
ATOM 888 O O . ASP A 1 115 ? 9.281 -15.198 3.255 1.00 91.88 115 ASP A O 1
ATOM 892 N N . ALA A 1 116 ? 7.667 -13.659 3.547 1.00 93.44 116 ALA A N 1
ATOM 893 C CA . ALA A 1 116 ? 7.371 -13.444 2.132 1.00 93.44 116 ALA A CA 1
ATOM 894 C C . ALA A 1 116 ? 7.888 -12.119 1.553 1.00 93.44 116 ALA A C 1
ATOM 896 O O . ALA A 1 116 ? 7.951 -11.988 0.332 1.00 93.44 116 ALA A O 1
ATOM 897 N N . ILE A 1 117 ? 8.251 -11.134 2.380 1.00 95.06 117 ILE A N 1
ATOM 898 C CA . ILE A 1 117 ? 8.674 -9.800 1.936 1.00 95.06 117 ILE A CA 1
ATOM 899 C C . ILE A 1 117 ? 10.022 -9.429 2.560 1.00 95.06 117 ILE A C 1
ATOM 901 O O . ILE A 1 117 ? 10.311 -9.770 3.706 1.00 95.06 117 ILE A O 1
ATOM 905 N N . THR A 1 118 ? 10.862 -8.735 1.795 1.00 93.94 118 THR A N 1
ATOM 906 C CA . THR A 1 118 ? 12.144 -8.185 2.246 1.00 93.94 118 THR A CA 1
ATOM 907 C C . THR A 1 118 ? 12.320 -6.755 1.748 1.00 93.94 118 THR A C 1
ATOM 909 O O . THR A 1 118 ? 11.842 -6.414 0.669 1.00 93.94 118 THR A O 1
ATOM 912 N N . SER A 1 119 ? 13.017 -5.919 2.516 1.00 91.00 119 SER A N 1
ATOM 913 C CA . SER A 1 119 ? 13.494 -4.603 2.066 1.00 91.00 119 SER A CA 1
ATOM 914 C C . SER A 1 119 ? 14.978 -4.589 1.705 1.00 91.00 119 SER A C 1
ATOM 916 O O . SER A 1 119 ? 15.499 -3.574 1.250 1.00 91.00 119 SER A O 1
ATOM 918 N N . GLU A 1 120 ? 15.673 -5.697 1.942 1.00 86.44 120 GLU A N 1
ATOM 919 C CA . GLU A 1 120 ? 17.104 -5.818 1.700 1.00 86.44 120 GLU A CA 1
ATOM 920 C C . GLU A 1 120 ? 17.347 -6.266 0.258 1.00 86.44 120 GLU A C 1
ATOM 922 O O . GLU A 1 120 ? 16.875 -7.319 -0.167 1.00 86.44 120 GLU A O 1
ATOM 927 N N . GLU A 1 121 ? 18.087 -5.449 -0.497 1.00 83.00 121 GLU A N 1
ATOM 928 C CA . GLU A 1 121 ? 18.527 -5.787 -1.860 1.00 83.00 121 GLU A CA 1
ATOM 929 C C . GLU A 1 121 ? 19.757 -6.712 -1.866 1.00 83.00 121 GLU A C 1
ATOM 931 O O . GLU A 1 121 ? 20.127 -7.240 -2.912 1.00 83.00 121 GLU A O 1
ATOM 936 N N . ILE A 1 122 ? 20.401 -6.900 -0.710 1.00 78.75 122 ILE A N 1
ATOM 937 C CA . ILE A 1 122 ? 21.608 -7.717 -0.565 1.00 78.75 122 ILE A CA 1
ATOM 938 C C . ILE A 1 122 ? 21.223 -9.182 -0.809 1.00 78.75 122 ILE A C 1
ATOM 940 O O . ILE A 1 122 ? 20.276 -9.684 -0.212 1.00 78.75 122 ILE A O 1
ATOM 944 N N . ASP A 1 123 ? 21.922 -9.840 -1.737 1.00 78.44 123 ASP A N 1
ATOM 945 C CA . ASP A 1 123 ? 21.691 -11.230 -2.170 1.00 78.44 123 ASP A CA 1
ATOM 946 C C . ASP A 1 123 ? 20.324 -11.522 -2.816 1.00 78.44 123 ASP A C 1
ATOM 948 O O . ASP A 1 123 ? 20.010 -12.670 -3.145 1.00 78.44 123 ASP A O 1
ATOM 952 N N . TRP A 1 124 ? 19.515 -10.491 -3.070 1.00 86.62 124 TRP A N 1
ATOM 953 C CA . TRP A 1 124 ? 18.244 -10.645 -3.761 1.00 86.62 124 TRP A CA 1
ATOM 954 C C . TRP A 1 124 ? 18.443 -10.605 -5.288 1.00 86.62 124 TRP A C 1
ATOM 956 O O . TRP A 1 124 ? 18.993 -9.655 -5.843 1.00 86.62 124 TRP A O 1
ATOM 966 N N . VAL A 1 125 ? 17.968 -11.637 -5.994 1.00 84.50 125 VAL A N 1
ATOM 967 C CA . VAL A 1 125 ? 18.103 -11.780 -7.460 1.00 84.50 125 VAL A CA 1
ATOM 968 C C . VAL A 1 125 ? 16.730 -11.877 -8.123 1.00 84.50 125 VAL A C 1
ATOM 970 O O . VAL A 1 125 ? 15.962 -12.731 -7.736 1.00 84.50 125 VAL A O 1
ATOM 973 N N . PRO A 1 126 ? 16.365 -11.106 -9.154 1.00 85.00 126 PRO A N 1
ATOM 974 C CA . PRO A 1 126 ? 15.033 -11.234 -9.750 1.00 85.00 126 PRO A CA 1
ATOM 975 C C . PRO A 1 126 ? 14.769 -12.664 -10.284 1.00 85.00 126 PRO A C 1
ATOM 977 O O . PRO A 1 126 ? 15.687 -13.257 -10.859 1.00 85.00 126 PRO A O 1
ATOM 980 N N . PRO A 1 127 ? 13.527 -13.194 -10.203 1.00 81.94 127 PRO A N 1
ATOM 981 C CA . PRO A 1 127 ? 13.210 -14.589 -10.549 1.00 81.94 127 PRO A CA 1
ATOM 982 C C . PRO A 1 127 ? 13.669 -15.052 -11.945 1.00 81.94 127 PRO A C 1
ATOM 984 O O . PRO A 1 127 ? 13.939 -16.229 -12.147 1.00 81.94 127 PRO A O 1
ATOM 987 N N . GLY A 1 128 ? 13.794 -14.138 -12.914 1.00 74.56 128 GLY A N 1
ATOM 988 C CA . GLY A 1 128 ? 14.270 -14.442 -14.272 1.00 74.56 128 GLY A CA 1
ATOM 989 C C . GLY A 1 128 ? 15.794 -14.537 -14.442 1.00 74.56 128 GLY A C 1
ATOM 990 O O . GLY A 1 128 ? 16.249 -14.790 -15.552 1.00 74.56 128 GLY A O 1
ATOM 991 N N . LYS A 1 129 ? 16.585 -14.291 -13.390 1.00 70.19 129 LYS A N 1
ATOM 992 C CA . LYS A 1 129 ? 18.061 -14.352 -13.400 1.00 70.19 129 LYS A CA 1
ATOM 993 C C . LYS A 1 129 ? 18.630 -15.375 -12.415 1.00 70.19 129 LYS A C 1
ATOM 995 O O . LYS A 1 129 ? 19.826 -15.357 -12.137 1.00 70.19 129 LYS A O 1
ATOM 1000 N N . VAL A 1 130 ? 17.781 -16.224 -11.844 1.00 67.94 130 VAL A N 1
ATOM 1001 C CA . VAL A 1 130 ? 18.229 -17.294 -10.956 1.00 67.94 130 VAL A CA 1
ATOM 1002 C C . VAL A 1 130 ? 18.887 -18.365 -11.825 1.00 67.94 130 VAL A C 1
ATOM 1004 O O . VAL A 1 130 ? 18.202 -19.014 -12.615 1.00 67.94 130 VAL A O 1
ATOM 1007 N N . ASP A 1 131 ? 20.207 -18.528 -11.705 1.00 61.09 131 ASP A N 1
ATOM 1008 C CA . ASP A 1 131 ? 20.909 -19.653 -12.326 1.00 61.09 131 ASP A CA 1
ATOM 1009 C C . ASP A 1 131 ? 20.284 -20.962 -11.832 1.00 61.09 131 ASP A C 1
ATOM 1011 O O . ASP A 1 131 ? 20.198 -2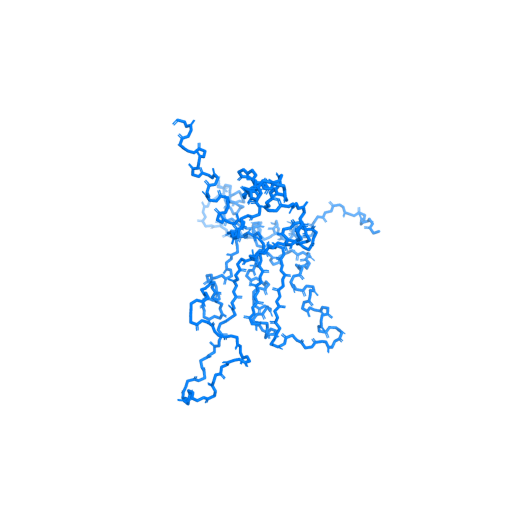1.218 -10.626 1.00 61.09 131 ASP A O 1
ATOM 1015 N N . GLN A 1 132 ? 19.857 -21.805 -12.774 1.00 55.81 132 GLN A N 1
ATOM 1016 C CA . GLN A 1 132 ? 19.254 -23.115 -12.498 1.00 55.81 132 GLN A CA 1
ATOM 1017 C C . GLN A 1 132 ? 20.249 -24.109 -11.864 1.00 55.81 132 GLN A C 1
ATOM 1019 O O . GLN A 1 132 ? 19.864 -25.210 -11.469 1.00 55.81 132 GLN A O 1
ATOM 1024 N N . ASP A 1 133 ? 21.518 -23.717 -11.723 1.00 48.75 133 ASP A N 1
ATOM 1025 C CA . ASP A 1 133 ? 22.620 -24.577 -11.295 1.00 48.75 133 ASP A CA 1
ATOM 1026 C C . ASP A 1 133 ? 22.672 -24.831 -9.781 1.00 48.75 133 ASP A C 1
ATOM 1028 O O . ASP A 1 133 ? 23.338 -25.767 -9.330 1.00 48.75 133 ASP A O 1
ATOM 1032 N N . LYS A 1 134 ? 21.909 -24.091 -8.964 1.00 54.25 134 LYS A N 1
ATOM 1033 C CA . LYS A 1 134 ? 21.745 -24.414 -7.535 1.00 54.25 134 LYS A CA 1
ATOM 1034 C C . LYS A 1 134 ? 20.634 -25.449 -7.332 1.00 54.25 134 LYS A C 1
ATOM 1036 O O . LYS A 1 134 ? 19.570 -25.164 -6.785 1.00 54.25 134 LYS A O 1
ATOM 1041 N N . LYS A 1 135 ? 20.915 -26.688 -7.749 1.00 43.06 135 LYS A N 1
ATOM 1042 C CA . LYS A 1 135 ? 20.166 -27.892 -7.352 1.00 43.06 135 LYS A CA 1
ATOM 1043 C C . LYS A 1 135 ? 20.006 -27.935 -5.826 1.00 43.06 135 LYS A C 1
ATOM 1045 O O . LYS A 1 135 ? 20.988 -28.105 -5.111 1.00 43.06 135 LYS A O 1
ATOM 1050 N N . GLY A 1 136 ? 18.767 -27.863 -5.341 1.00 42.72 136 GLY A N 1
ATOM 1051 C CA . G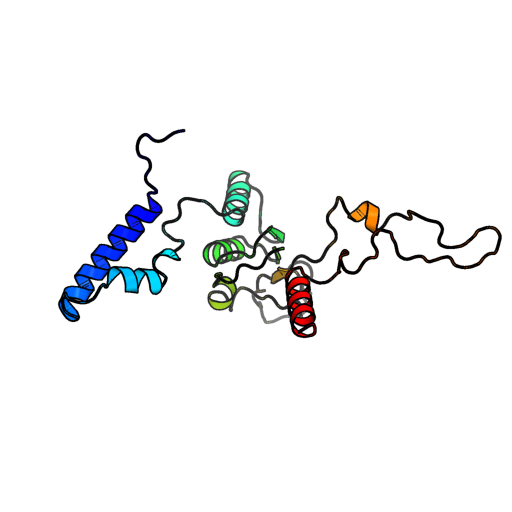LY A 1 136 ? 18.395 -28.492 -4.068 1.00 42.72 136 GLY A CA 1
ATOM 1052 C C . GLY A 1 136 ? 17.602 -27.659 -3.067 1.00 42.72 136 GLY A C 1
ATOM 1053 O O . GLY A 1 136 ? 16.986 -28.255 -2.195 1.00 42.72 136 GLY A O 1
ATOM 1054 N N . ASN A 1 137 ? 17.536 -26.333 -3.193 1.00 46.31 137 ASN A N 1
ATOM 1055 C CA . ASN A 1 137 ? 16.615 -25.533 -2.383 1.00 46.31 137 ASN A CA 1
ATOM 1056 C C . ASN A 1 137 ? 15.774 -24.669 -3.313 1.00 46.31 137 ASN A C 1
ATOM 1058 O O . ASN A 1 137 ? 16.259 -23.677 -3.853 1.00 46.31 137 ASN A O 1
ATOM 1062 N N . SER A 1 138 ? 14.506 -25.043 -3.491 1.00 47.16 138 SER A N 1
ATOM 1063 C CA . SER A 1 138 ? 13.458 -24.171 -4.022 1.00 47.16 138 SER A CA 1
ATOM 1064 C C . SER A 1 138 ? 13.248 -23.020 -3.036 1.00 47.16 138 SER A C 1
ATOM 1066 O O . SER A 1 138 ? 12.282 -23.002 -2.274 1.00 47.16 138 SER A O 1
ATOM 1068 N N . ASN A 1 139 ? 14.218 -22.115 -2.947 1.00 55.00 139 ASN A N 1
ATOM 1069 C CA . ASN A 1 139 ? 14.174 -21.038 -1.981 1.00 55.00 139 ASN A CA 1
ATOM 1070 C C . ASN A 1 139 ? 13.126 -20.052 -2.494 1.00 55.00 139 ASN A C 1
ATOM 1072 O O . ASN A 1 139 ? 13.342 -19.379 -3.501 1.00 55.00 139 ASN A O 1
ATOM 1076 N N . TYR A 1 140 ? 11.953 -20.054 -1.859 1.00 61.22 140 TYR A N 1
ATOM 1077 C CA . TYR A 1 140 ? 10.879 -19.128 -2.179 1.00 61.22 140 TYR A CA 1
ATOM 1078 C C . TYR A 1 140 ? 11.438 -17.712 -2.094 1.00 61.22 140 TYR A C 1
ATOM 1080 O O . TYR A 1 140 ? 11.912 -17.275 -1.041 1.00 61.22 140 TYR A O 1
ATOM 1088 N N . GLN A 1 141 ? 11.444 -17.012 -3.222 1.00 79.12 141 GLN A N 1
ATOM 1089 C CA . GLN A 1 141 ? 12.023 -15.691 -3.253 1.00 79.12 141 GLN A CA 1
ATOM 1090 C C . GLN A 1 141 ? 11.042 -14.683 -2.677 1.00 79.12 141 GLN A C 1
ATOM 1092 O O . GLN A 1 141 ? 9.939 -14.500 -3.192 1.00 79.12 141 GLN A O 1
ATOM 1097 N N . LYS A 1 142 ? 11.473 -14.006 -1.612 1.00 91.69 142 LYS A N 1
ATOM 1098 C CA . LYS A 1 142 ? 10.712 -12.915 -1.014 1.00 91.69 142 LYS A CA 1
ATOM 1099 C C . LYS A 1 142 ? 10.494 -11.796 -2.029 1.00 91.69 142 LYS A C 1
ATOM 1101 O O . LYS A 1 142 ? 11.383 -11.481 -2.824 1.00 91.69 142 LYS A O 1
ATOM 1106 N N . VAL A 1 143 ? 9.331 -11.163 -1.959 1.00 95.06 143 VAL A N 1
ATOM 1107 C CA . VAL A 1 143 ? 9.028 -9.949 -2.714 1.00 95.06 143 VAL A CA 1
ATOM 1108 C C . VAL A 1 143 ? 9.898 -8.819 -2.176 1.00 95.06 143 VAL A C 1
ATOM 1110 O O . VAL A 1 143 ? 9.954 -8.601 -0.967 1.00 95.06 143 VAL A O 1
ATOM 1113 N N . LEU A 1 144 ? 10.580 -8.098 -3.060 1.00 95.69 144 LEU A N 1
ATOM 1114 C CA . LEU A 1 144 ? 11.443 -6.986 -2.678 1.00 95.69 144 LEU A CA 1
ATOM 1115 C C . LEU A 1 144 ? 10.640 -5.687 -2.602 1.00 95.69 144 LEU A C 1
ATOM 1117 O O . LEU A 1 144 ? 10.071 -5.255 -3.598 1.00 95.69 144 LEU A O 1
ATOM 1121 N N . PHE A 1 145 ? 10.614 -5.040 -1.443 1.00 95.75 145 PHE A N 1
ATOM 1122 C CA . PHE A 1 145 ? 10.022 -3.719 -1.247 1.00 95.75 145 PHE A CA 1
ATOM 1123 C C . PHE A 1 145 ? 11.144 -2.713 -1.059 1.00 95.75 145 PHE A C 1
ATOM 1125 O O . PHE A 1 145 ? 11.813 -2.722 -0.029 1.00 95.75 145 PHE A O 1
ATOM 1132 N N . LYS A 1 146 ? 11.333 -1.812 -2.020 1.00 92.94 146 LYS A N 1
ATOM 1133 C CA . LYS A 1 146 ? 12.417 -0.835 -1.951 1.00 92.94 146 LYS A CA 1
ATOM 1134 C C . LYS A 1 146 ? 11.962 0.589 -2.235 1.00 92.94 146 LYS A C 1
ATOM 1136 O O . LYS A 1 146 ? 11.022 0.791 -3.006 1.00 92.94 146 LYS A O 1
ATOM 1141 N N . PRO A 1 147 ? 12.617 1.594 -1.637 1.00 91.00 147 PRO A N 1
ATOM 1142 C CA . PRO A 1 147 ? 12.340 2.968 -1.993 1.00 91.00 147 PRO A CA 1
ATOM 1143 C C . PRO A 1 147 ? 12.720 3.211 -3.458 1.00 91.00 147 PRO A C 1
ATOM 1145 O O . PRO A 1 147 ? 13.737 2.725 -3.956 1.00 91.00 147 PRO A O 1
ATOM 1148 N N . PHE A 1 148 ? 11.902 3.986 -4.155 1.00 87.44 148 PHE A N 1
ATOM 1149 C CA . PHE A 1 148 ? 12.198 4.456 -5.492 1.00 87.44 148 PHE A CA 1
ATOM 1150 C C . PHE A 1 148 ? 13.400 5.400 -5.430 1.00 87.44 148 PHE A C 1
ATOM 1152 O O . PHE A 1 148 ? 13.392 6.406 -4.716 1.00 87.44 148 PHE A O 1
ATOM 1159 N N . VAL A 1 149 ? 14.429 5.079 -6.209 1.00 80.44 149 VAL A N 1
ATOM 1160 C CA . VAL A 1 149 ? 15.616 5.914 -6.387 1.00 80.44 149 VAL A CA 1
ATOM 1161 C C . VAL A 1 149 ? 15.695 6.289 -7.857 1.00 80.44 149 VAL A C 1
ATOM 1163 O O . VAL A 1 149 ? 15.961 5.446 -8.713 1.00 80.44 149 VAL A O 1
ATOM 1166 N N . GLY A 1 150 ? 15.455 7.560 -8.171 1.00 70.00 150 GLY A N 1
ATOM 1167 C CA . GLY A 1 150 ? 15.470 8.006 -9.554 1.00 70.00 150 GLY A CA 1
ATOM 1168 C C . GLY A 1 150 ? 15.122 9.473 -9.743 1.00 70.00 150 GLY A C 1
ATOM 1169 O O . GLY A 1 150 ? 14.710 10.178 -8.825 1.00 70.00 150 GLY A O 1
ATOM 1170 N N . VAL A 1 151 ? 15.296 9.922 -10.982 1.00 66.56 151 VAL A N 1
ATOM 1171 C CA . VAL A 1 151 ? 14.924 11.262 -11.433 1.00 66.56 151 VAL A CA 1
ATOM 1172 C C . VAL A 1 151 ? 13.561 11.170 -12.110 1.00 66.56 151 VAL A C 1
ATOM 1174 O O . VAL A 1 151 ? 13.356 10.294 -12.951 1.00 66.56 151 VAL A O 1
ATOM 1177 N N . SER A 1 152 ? 12.622 12.059 -11.773 1.00 62.03 152 SER A N 1
ATOM 1178 C CA . SER A 1 152 ? 11.326 12.080 -12.461 1.00 62.03 152 SER A CA 1
ATOM 1179 C C . SER A 1 152 ? 11.520 12.329 -13.968 1.00 62.03 152 SER A C 1
ATOM 1181 O O . SER A 1 152 ? 12.440 13.060 -14.343 1.00 62.03 152 SER A O 1
ATOM 1183 N N . PRO A 1 153 ? 10.660 11.801 -14.862 1.00 58.66 153 PRO A N 1
ATOM 1184 C CA . PRO A 1 153 ? 10.819 11.984 -16.310 1.00 58.66 153 PRO A CA 1
ATOM 1185 C C . PRO A 1 153 ? 10.952 13.454 -16.750 1.00 58.66 153 PRO A C 1
ATOM 1187 O O . PRO A 1 153 ? 11.704 13.767 -17.667 1.00 58.66 153 PRO A O 1
ATOM 1190 N N . ARG A 1 154 ? 10.286 14.383 -16.045 1.00 56.97 154 ARG A N 1
ATOM 1191 C CA . ARG A 1 154 ? 10.390 15.836 -16.284 1.00 56.97 154 ARG A CA 1
ATOM 1192 C C . ARG A 1 154 ? 11.762 16.417 -15.938 1.00 56.97 154 ARG A C 1
ATOM 1194 O O . ARG A 1 154 ? 12.192 17.388 -16.555 1.00 56.97 154 ARG A O 1
ATOM 1201 N N . LEU A 1 155 ? 12.428 15.848 -14.940 1.00 61.72 155 LEU A N 1
ATOM 1202 C CA . LEU A 1 155 ? 13.763 16.249 -14.505 1.00 61.72 155 LEU A CA 1
ATOM 1203 C C . LEU A 1 155 ? 14.864 15.459 -15.219 1.00 61.72 155 LEU A C 1
ATOM 1205 O O . LEU A 1 155 ? 16.001 15.916 -15.236 1.00 61.72 155 LEU A O 1
ATOM 1209 N N . TYR A 1 156 ? 14.537 14.322 -15.844 1.00 68.00 156 TYR A N 1
ATOM 1210 C CA . TYR A 1 156 ? 15.496 13.464 -16.538 1.00 68.00 156 TYR A CA 1
ATOM 1211 C C . TYR A 1 156 ? 16.246 14.226 -17.632 1.00 68.00 156 TYR A C 1
ATOM 1213 O O . TYR A 1 156 ? 17.473 14.245 -17.629 1.00 68.00 156 TYR A O 1
ATOM 1221 N N . ALA A 1 157 ? 15.522 14.931 -18.510 1.00 66.31 157 ALA A N 1
ATOM 1222 C CA . ALA A 1 157 ? 16.151 15.762 -19.533 1.00 66.31 157 ALA A CA 1
ATOM 1223 C C . ALA A 1 157 ? 17.096 16.782 -18.884 1.00 66.31 157 ALA A C 1
ATOM 1225 O O . ALA A 1 157 ? 18.281 16.780 -19.172 1.00 66.31 157 ALA A O 1
ATOM 1226 N N . ARG A 1 158 ? 16.622 17.556 -17.901 1.00 64.12 158 ARG A N 1
ATOM 1227 C CA . ARG A 1 158 ? 17.445 18.570 -17.218 1.00 64.12 158 ARG A CA 1
ATOM 1228 C C . ARG A 1 158 ? 18.688 18.007 -16.518 1.00 64.12 158 ARG A C 1
ATOM 1230 O O . ARG A 1 158 ? 19.696 18.700 -16.465 1.00 64.12 158 ARG A O 1
ATOM 1237 N N . ALA A 1 159 ? 18.620 16.790 -15.981 1.00 63.66 159 ALA A N 1
ATOM 1238 C CA . ALA A 1 159 ? 19.732 16.157 -15.276 1.00 63.66 159 ALA A CA 1
ATOM 1239 C C . ALA A 1 159 ? 20.780 15.542 -16.222 1.00 63.66 159 ALA A C 1
ATOM 1241 O O . ALA A 1 159 ? 21.957 15.495 -15.868 1.00 63.66 159 ALA A O 1
ATOM 1242 N N . PHE A 1 160 ? 20.365 15.063 -17.403 1.00 65.81 160 PHE A N 1
ATOM 1243 C CA . PHE A 1 160 ? 21.218 14.278 -18.307 1.00 65.81 160 PHE A CA 1
ATOM 1244 C C . PHE A 1 160 ? 21.502 14.942 -19.666 1.00 65.81 160 PHE A C 1
ATOM 1246 O O . PHE A 1 160 ? 22.355 14.455 -20.406 1.00 65.81 160 PHE A O 1
ATOM 1253 N N . THR A 1 161 ? 20.852 16.057 -20.013 1.00 68.19 161 THR A N 1
ATOM 1254 C CA . THR A 1 161 ? 21.209 16.845 -21.203 1.00 68.19 161 THR A CA 1
ATOM 1255 C C . THR A 1 161 ? 22.326 17.827 -20.891 1.00 68.19 161 THR A C 1
ATOM 1257 O O . THR A 1 161 ? 22.276 18.533 -19.886 1.00 68.19 161 THR A O 1
ATOM 1260 N N . LYS A 1 162 ? 23.301 17.929 -21.799 1.00 71.19 162 LYS A N 1
ATOM 1261 C CA . LYS A 1 162 ? 24.330 18.971 -21.754 1.00 71.19 162 LYS A CA 1
ATOM 1262 C C . LYS A 1 162 ? 23.678 20.334 -22.000 1.00 71.19 162 LYS A C 1
ATOM 1264 O O . LYS A 1 162 ? 23.402 20.694 -23.139 1.00 71.19 162 LYS A O 1
ATOM 1269 N N . ASP A 1 163 ? 23.453 21.082 -20.930 1.00 69.25 163 ASP A N 1
ATOM 1270 C CA . ASP A 1 163 ? 22.822 22.405 -20.933 1.00 69.25 163 ASP A CA 1
ATOM 1271 C C . ASP A 1 163 ? 23.833 23.562 -21.022 1.00 69.25 163 ASP A C 1
ATOM 1273 O O . ASP A 1 163 ? 23.448 24.718 -21.176 1.00 69.25 163 ASP A O 1
ATOM 1277 N N . ARG A 1 164 ? 25.138 23.263 -20.949 1.00 71.19 164 ARG A N 1
ATOM 1278 C CA . ARG A 1 164 ? 26.215 24.264 -20.941 1.00 71.19 164 ARG A CA 1
ATOM 1279 C C . ARG A 1 164 ? 27.564 23.725 -21.426 1.00 71.19 164 ARG A C 1
ATOM 1281 O O . ARG A 1 164 ? 27.812 22.514 -21.385 1.00 71.19 164 ARG A O 1
ATOM 1288 N N . PRO A 1 165 ? 28.463 24.606 -21.896 1.00 71.75 165 PRO A N 1
ATOM 1289 C CA . PRO A 1 165 ? 29.832 24.227 -22.221 1.00 71.75 165 PRO A CA 1
ATOM 1290 C C . PRO A 1 165 ? 30.618 23.886 -20.945 1.00 71.75 165 PRO A C 1
ATOM 1292 O O . PRO A 1 165 ? 30.558 24.607 -19.958 1.00 71.75 165 PRO A O 1
ATOM 1295 N N . LEU A 1 166 ? 31.360 22.774 -20.969 1.00 76.88 166 LEU A N 1
ATOM 1296 C CA . LEU A 1 166 ? 32.208 22.328 -19.847 1.00 76.88 166 LEU A CA 1
ATOM 1297 C C . LEU A 1 166 ? 33.583 23.012 -19.833 1.00 76.88 166 LEU A C 1
ATOM 1299 O O . LEU A 1 166 ? 34.341 22.871 -18.875 1.00 76.88 166 LEU A O 1
ATOM 1303 N N . LYS A 1 167 ? 33.906 23.732 -20.907 1.00 83.06 167 LYS A N 1
ATOM 1304 C CA . LYS A 1 167 ? 35.151 24.463 -21.092 1.00 83.06 167 LYS A CA 1
ATOM 1305 C C . LYS A 1 167 ? 34.897 25.738 -21.872 1.00 83.06 167 LYS A C 1
ATOM 1307 O O . LYS A 1 167 ? 33.985 25.783 -22.701 1.00 83.06 167 LYS A O 1
ATOM 1312 N N . ASP A 1 168 ? 35.717 26.738 -21.612 1.00 76.69 168 ASP A N 1
ATOM 1313 C CA . ASP A 1 168 ? 35.815 27.895 -22.481 1.00 76.69 168 ASP A CA 1
ATOM 1314 C C . ASP A 1 168 ? 36.510 27.473 -23.783 1.00 76.69 168 ASP A C 1
ATOM 1316 O O . ASP A 1 168 ? 37.578 26.859 -23.760 1.00 76.69 168 ASP A O 1
ATOM 1320 N N . TYR A 1 169 ? 35.881 27.739 -24.927 1.00 74.75 169 TYR A N 1
ATOM 1321 C CA . TYR A 1 169 ? 36.422 27.316 -26.219 1.00 74.75 169 TYR A CA 1
ATOM 1322 C C . TYR A 1 169 ? 37.670 28.110 -26.620 1.00 74.75 169 TYR A C 1
ATOM 1324 O O . TYR A 1 169 ? 38.474 27.587 -27.387 1.00 74.75 169 TYR A O 1
ATOM 1332 N N . ASN A 1 170 ? 37.851 29.322 -26.082 1.00 79.62 170 ASN A N 1
ATOM 1333 C CA . ASN A 1 170 ? 38.947 30.215 -26.457 1.00 79.62 170 ASN A CA 1
ATOM 1334 C C . ASN A 1 170 ? 40.164 30.070 -25.538 1.00 79.62 170 ASN A C 1
ATOM 1336 O O . ASN A 1 170 ? 41.293 30.098 -26.017 1.00 79.62 170 ASN A O 1
ATOM 1340 N N . THR A 1 171 ? 39.952 29.903 -24.229 1.00 81.56 171 THR A N 1
ATOM 1341 C CA . THR A 1 171 ? 41.055 29.746 -23.262 1.00 81.56 171 THR A CA 1
ATOM 1342 C C . THR A 1 171 ? 41.388 28.283 -22.970 1.00 81.56 171 THR A C 1
ATOM 1344 O O . THR A 1 171 ? 42.440 27.990 -22.413 1.00 81.56 171 THR A O 1
ATOM 1347 N N . GLY A 1 172 ? 40.505 27.344 -23.336 1.00 78.12 172 GLY A N 1
ATOM 1348 C CA . GLY A 1 172 ? 40.658 25.916 -23.044 1.00 78.12 172 GLY A CA 1
ATOM 1349 C C . GLY A 1 172 ? 40.425 25.549 -21.576 1.00 78.12 172 GLY A C 1
ATOM 1350 O O . GLY A 1 172 ? 40.411 24.364 -21.239 1.00 78.12 172 GLY A O 1
ATOM 1351 N N . GLU A 1 173 ? 40.203 26.536 -20.708 1.00 82.38 173 GLU A N 1
ATOM 1352 C CA . GLU A 1 173 ? 39.990 26.330 -19.282 1.00 82.38 173 GLU A CA 1
ATOM 1353 C C . GLU A 1 173 ? 38.657 25.630 -19.015 1.00 82.38 173 GLU A C 1
ATOM 1355 O O . GLU A 1 173 ? 37.609 25.965 -19.579 1.00 82.38 173 GLU A O 1
ATOM 1360 N N . MET A 1 174 ? 38.689 24.653 -18.112 1.00 76.69 174 MET A N 1
ATOM 1361 C CA . MET A 1 174 ? 37.498 23.928 -17.689 1.00 76.69 174 MET A CA 1
ATOM 1362 C C . MET A 1 174 ? 36.614 24.843 -16.837 1.00 76.69 174 MET A C 1
ATOM 1364 O O . MET A 1 174 ? 36.984 25.238 -15.736 1.00 76.69 174 MET A O 1
ATOM 1368 N N . LYS A 1 175 ? 35.408 25.138 -17.325 1.00 71.06 175 LYS A N 1
ATOM 1369 C CA . LYS A 1 175 ? 34.374 25.900 -16.610 1.00 71.06 175 LYS A CA 1
ATOM 1370 C C . LYS A 1 175 ? 33.251 24.960 -16.185 1.00 71.06 175 LYS A C 1
ATOM 1372 O O . LYS A 1 175 ? 32.098 25.108 -16.586 1.00 71.06 175 LYS A O 1
ATOM 1377 N N . ILE A 1 176 ? 33.587 23.960 -15.371 1.00 67.44 176 ILE A N 1
ATOM 1378 C CA . ILE A 1 176 ? 32.596 23.060 -14.770 1.00 67.44 176 ILE A CA 1
ATOM 1379 C C . ILE A 1 176 ? 31.915 23.811 -13.617 1.00 67.44 176 ILE A C 1
ATOM 1381 O O . ILE A 1 176 ? 32.264 23.652 -12.452 1.00 67.44 176 ILE A O 1
ATOM 1385 N N . GLY A 1 177 ? 30.966 24.689 -13.942 1.00 66.25 177 GLY A N 1
ATOM 1386 C CA . GLY A 1 177 ? 30.140 25.350 -12.930 1.00 66.25 177 GLY A CA 1
ATOM 1387 C C . GLY A 1 177 ? 29.161 24.371 -12.272 1.00 66.25 177 GLY A C 1
ATOM 1388 O O . GLY A 1 177 ? 28.808 23.343 -12.851 1.00 66.25 177 GLY A O 1
ATOM 1389 N N . MET A 1 178 ? 28.632 24.697 -11.092 1.00 60.41 178 MET A N 1
ATOM 1390 C CA . MET A 1 178 ? 27.454 24.002 -10.549 1.00 60.41 178 MET A CA 1
ATOM 1391 C C . MET A 1 178 ? 26.230 24.291 -11.429 1.00 60.41 178 MET A C 1
ATOM 1393 O O . MET A 1 178 ? 26.103 25.418 -11.914 1.00 60.41 178 MET A O 1
ATOM 1397 N N . PRO A 1 179 ? 25.378 23.303 -11.759 1.00 59.97 179 PRO A N 1
ATOM 1398 C CA . PRO A 1 179 ? 24.155 23.575 -12.518 1.00 59.97 179 PRO A CA 1
ATOM 1399 C C . PRO A 1 179 ? 23.253 24.519 -11.709 1.00 59.97 179 PRO A C 1
ATOM 1401 O O . PRO A 1 179 ? 23.385 24.586 -10.495 1.00 59.97 179 PRO A O 1
ATOM 1404 N N . LEU A 1 180 ? 22.336 25.261 -12.340 1.00 55.53 180 LEU A N 1
ATOM 1405 C CA . LEU A 1 180 ? 21.339 26.082 -11.607 1.00 55.53 180 LEU A CA 1
ATOM 1406 C C . LEU A 1 180 ? 20.523 25.211 -10.632 1.00 55.53 180 LEU A C 1
ATOM 1408 O O . LEU A 1 180 ? 20.309 25.527 -9.469 1.00 55.53 180 LEU A O 1
ATOM 1412 N N . TRP A 1 181 ? 20.200 24.037 -11.151 1.00 57.94 181 TRP A N 1
ATOM 1413 C CA . TRP A 1 181 ? 20.192 22.726 -10.533 1.00 57.94 181 TRP A CA 1
ATOM 1414 C C . TRP A 1 181 ? 21.028 22.264 -9.349 1.00 57.94 181 TRP A C 1
ATOM 1416 O O . TRP A 1 181 ? 21.063 21.065 -9.147 1.00 57.94 181 TRP A O 1
ATOM 1426 N N . GLY A 1 182 ? 21.887 23.097 -8.772 1.00 51.84 182 GLY A N 1
ATOM 1427 C CA . GLY A 1 182 ? 23.119 22.684 -8.078 1.00 51.84 182 GLY A CA 1
ATOM 1428 C C . GLY A 1 182 ? 23.154 23.064 -6.599 1.00 51.84 182 GLY A C 1
ATOM 1429 O O . GLY A 1 182 ? 24.101 22.727 -5.900 1.00 51.84 182 GLY A O 1
ATOM 1430 N N . ASN A 1 183 ? 22.084 23.679 -6.095 1.00 52.91 183 ASN A N 1
ATOM 1431 C CA . ASN A 1 183 ? 21.960 24.152 -4.716 1.00 52.91 183 ASN A CA 1
ATOM 1432 C C . ASN A 1 183 ? 21.765 23.002 -3.705 1.00 52.91 183 ASN A C 1
ATOM 1434 O O . ASN A 1 183 ? 21.552 21.857 -4.078 1.00 52.91 183 ASN A O 1
ATOM 1438 N N . LYS A 1 184 ? 21.770 23.280 -2.397 1.00 45.38 184 LYS A N 1
ATOM 1439 C CA . LYS A 1 184 ? 21.615 22.273 -1.315 1.00 45.38 184 LYS A CA 1
ATOM 1440 C C . LYS A 1 184 ? 20.370 21.351 -1.445 1.00 45.38 184 LYS A C 1
ATOM 1442 O O . LYS A 1 184 ? 20.303 20.310 -0.801 1.00 45.38 184 LYS A O 1
ATOM 1447 N N . TRP A 1 185 ? 19.418 21.708 -2.313 1.00 47.78 185 TRP A N 1
ATOM 1448 C CA . TRP A 1 185 ? 18.081 21.125 -2.468 1.00 47.78 185 TRP A CA 1
ATOM 1449 C C . TRP A 1 185 ? 17.873 20.185 -3.677 1.00 47.78 185 TRP A C 1
ATOM 1451 O O . TRP A 1 185 ? 16.733 19.808 -3.945 1.00 47.78 185 TRP A O 1
ATOM 1461 N N . ASN A 1 186 ? 18.901 19.820 -4.455 1.00 61.00 186 ASN A N 1
ATOM 1462 C CA . ASN A 1 186 ? 18.650 19.092 -5.721 1.00 61.00 186 ASN A CA 1
ATOM 1463 C C . ASN A 1 186 ? 18.500 17.583 -5.568 1.00 61.00 186 ASN A C 1
ATOM 1465 O O . ASN A 1 186 ? 18.656 17.025 -4.487 1.00 61.00 186 ASN A O 1
ATOM 1469 N N . ILE A 1 187 ? 18.234 16.950 -6.721 1.00 54.62 187 ILE A N 1
ATOM 1470 C CA . ILE A 1 187 ? 17.994 15.525 -6.958 1.00 54.62 187 ILE A CA 1
ATOM 1471 C C . ILE A 1 187 ? 19.104 14.680 -6.328 1.00 54.62 187 ILE A C 1
ATOM 1473 O O . ILE A 1 187 ? 20.091 14.310 -6.970 1.00 54.62 187 ILE A O 1
ATOM 1477 N N . LYS A 1 188 ? 18.952 14.375 -5.043 1.00 53.91 188 LYS A N 1
ATOM 1478 C CA . LYS A 1 188 ? 19.804 13.407 -4.380 1.00 53.91 188 LYS A CA 1
ATOM 1479 C C . LYS A 1 188 ? 19.451 12.034 -4.958 1.00 53.91 188 LYS A C 1
ATOM 1481 O O . LYS A 1 188 ? 18.283 11.696 -5.114 1.00 53.91 188 LYS A O 1
ATOM 1486 N N . LYS A 1 189 ? 20.468 11.216 -5.243 1.00 57.66 189 LYS A N 1
ATOM 1487 C CA . LYS A 1 189 ? 20.295 9.776 -5.527 1.00 57.66 189 LYS A CA 1
ATOM 1488 C C . LYS A 1 189 ? 19.915 8.978 -4.271 1.00 57.66 189 LYS A C 1
ATOM 1490 O O . LYS A 1 189 ? 19.914 7.755 -4.300 1.00 57.66 189 LYS A O 1
ATOM 1495 N N . VAL A 1 190 ? 19.671 9.662 -3.160 1.00 65.25 190 VAL A N 1
ATOM 1496 C CA . VAL A 1 190 ? 19.223 9.054 -1.916 1.00 65.25 190 VAL A CA 1
ATOM 1497 C C . VAL A 1 190 ? 17.700 9.022 -1.918 1.00 65.25 190 VAL A C 1
ATOM 1499 O O . VAL A 1 190 ? 17.051 9.870 -2.530 1.00 65.25 190 VAL A O 1
ATOM 1502 N N . SER A 1 191 ? 17.127 8.020 -1.264 1.00 68.75 191 SER A N 1
ATOM 1503 C CA . SER A 1 191 ? 15.675 7.924 -1.118 1.00 68.75 191 SER A CA 1
ATOM 1504 C C . SER A 1 191 ? 15.103 9.166 -0.427 1.00 68.75 191 SER A C 1
ATOM 1506 O O . SER A 1 191 ? 15.791 9.825 0.357 1.00 68.75 191 SER A O 1
ATOM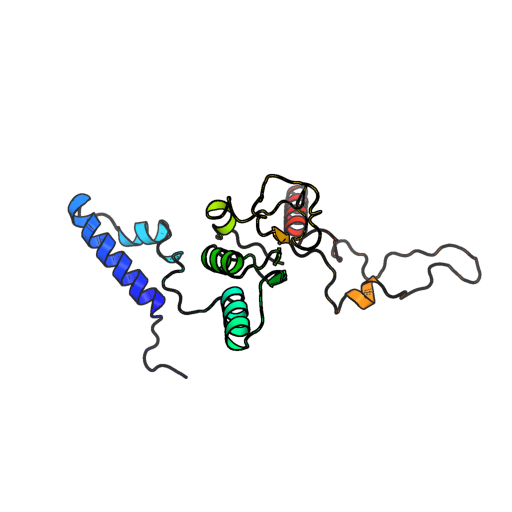 1508 N N . TYR A 1 192 ? 13.822 9.454 -0.666 1.00 68.56 192 TYR A N 1
ATOM 1509 C CA . TYR A 1 192 ? 13.105 10.523 0.035 1.00 68.56 192 TYR A CA 1
ATOM 1510 C C . TYR A 1 192 ? 13.237 10.397 1.569 1.00 68.56 192 TYR A C 1
ATOM 1512 O O . TYR A 1 192 ? 13.493 11.378 2.257 1.00 68.56 192 TYR A O 1
ATOM 1520 N N . MET A 1 193 ? 13.207 9.166 2.089 1.00 68.44 193 MET A N 1
ATOM 1521 C CA . MET A 1 193 ? 13.422 8.867 3.509 1.00 68.44 193 MET A CA 1
ATOM 1522 C C . MET A 1 193 ? 14.817 9.277 4.013 1.00 68.44 193 MET A C 1
ATOM 1524 O O . MET A 1 193 ? 14.944 9.860 5.087 1.00 68.44 193 MET A O 1
ATOM 1528 N N . GLN A 1 194 ? 15.875 8.987 3.251 1.00 76.75 194 GLN A N 1
ATOM 1529 C CA . GLN A 1 194 ? 17.239 9.407 3.599 1.00 76.75 194 GLN A CA 1
ATOM 1530 C C . GLN A 1 194 ? 17.381 10.934 3.548 1.00 76.75 194 GLN A C 1
ATOM 1532 O O . GLN A 1 194 ? 18.026 11.523 4.408 1.00 76.75 194 GLN A O 1
ATOM 1537 N N . LEU A 1 195 ? 16.726 11.575 2.577 1.00 73.50 195 LEU A N 1
ATOM 1538 C CA . LEU A 1 195 ? 16.640 13.031 2.461 1.00 73.50 195 LEU A CA 1
ATOM 1539 C C . LEU A 1 195 ? 16.017 13.677 3.706 1.00 73.50 195 LEU A C 1
ATOM 1541 O O . LEU A 1 195 ? 16.604 14.605 4.259 1.00 73.50 195 LEU A O 1
ATOM 1545 N N . GLU A 1 196 ? 14.864 13.183 4.164 1.00 70.38 196 GLU A N 1
ATOM 1546 C CA . GLU A 1 196 ? 14.207 13.681 5.381 1.00 70.38 196 GLU A CA 1
ATOM 1547 C C . GLU A 1 196 ? 15.054 13.441 6.640 1.00 70.38 196 GLU A C 1
ATOM 1549 O O . GLU A 1 196 ? 15.169 14.325 7.495 1.00 70.38 196 GLU A O 1
ATOM 1554 N N . ALA A 1 197 ? 1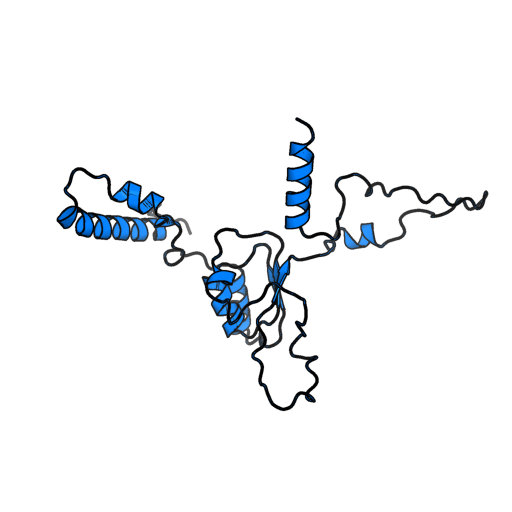5.693 12.272 6.745 1.00 76.50 197 ALA A N 1
ATOM 1555 C CA . ALA A 1 197 ? 16.575 11.948 7.863 1.00 76.50 197 ALA A CA 1
ATOM 1556 C C . ALA A 1 197 ? 17.786 12.897 7.943 1.00 76.50 197 ALA A C 1
ATOM 1558 O O . ALA A 1 197 ? 18.149 13.336 9.035 1.00 76.50 197 ALA A O 1
ATOM 1559 N N . ASP A 1 198 ? 18.388 13.245 6.802 1.00 77.88 198 ASP A N 1
ATOM 1560 C CA . ASP A 1 198 ? 19.494 14.206 6.730 1.00 77.88 198 ASP A CA 1
ATOM 1561 C C . ASP A 1 198 ? 19.050 15.618 7.142 1.00 77.88 198 ASP A C 1
ATOM 1563 O O . ASP A 1 198 ? 19.716 16.262 7.952 1.00 77.88 198 ASP A O 1
ATOM 1567 N N . LEU A 1 199 ? 17.907 16.089 6.629 1.00 72.06 199 LEU A N 1
ATOM 1568 C CA . LEU A 1 199 ? 17.367 17.418 6.952 1.00 72.06 199 LEU A CA 1
ATOM 1569 C C . LEU A 1 199 ? 17.058 17.562 8.448 1.00 72.06 199 LEU A C 1
ATOM 1571 O O . LEU A 1 199 ? 17.330 18.600 9.052 1.00 72.06 199 LEU A O 1
ATOM 1575 N N . THR A 1 200 ? 16.535 16.499 9.062 1.00 70.44 200 THR A N 1
ATOM 1576 C CA . THR A 1 200 ? 16.245 16.479 10.500 1.00 70.44 200 THR A CA 1
ATOM 1577 C C . THR A 1 200 ? 17.530 16.623 11.322 1.00 70.44 200 THR A C 1
ATOM 1579 O O . THR A 1 200 ? 17.558 17.394 12.282 1.00 70.44 200 THR A O 1
ATOM 1582 N N . LYS A 1 201 ? 18.620 15.952 10.921 1.00 69.50 201 LYS A N 1
ATOM 1583 C CA . LYS A 1 201 ? 19.930 16.059 11.586 1.00 69.50 201 LYS A CA 1
ATOM 1584 C C . LYS A 1 201 ? 20.536 17.457 11.462 1.00 69.50 201 LYS A C 1
ATOM 1586 O O . LYS A 1 201 ? 20.999 17.995 12.464 1.00 69.50 201 LYS A O 1
ATOM 1591 N N . GLU A 1 202 ? 20.488 18.073 10.280 1.00 60.97 202 GLU A N 1
ATOM 1592 C CA . GLU A 1 202 ? 20.991 19.443 10.085 1.00 60.97 202 GLU A CA 1
ATOM 1593 C C . GLU A 1 202 ? 20.256 20.455 10.980 1.00 60.97 202 GLU A C 1
ATOM 1595 O O . GLU A 1 202 ? 20.897 21.265 11.643 1.00 60.97 202 GLU A O 1
ATOM 1600 N N . SER A 1 203 ? 18.928 20.339 11.107 1.00 54.00 203 SER A N 1
ATOM 1601 C CA . SER A 1 203 ? 18.124 21.242 11.949 1.00 54.00 203 SER A CA 1
ATOM 1602 C C . SER A 1 203 ? 18.420 21.148 13.456 1.00 54.00 203 SER A C 1
ATOM 1604 O O . SER A 1 203 ? 18.104 22.068 14.210 1.00 54.00 203 SER A O 1
ATOM 1606 N N . SER A 1 204 ? 19.023 20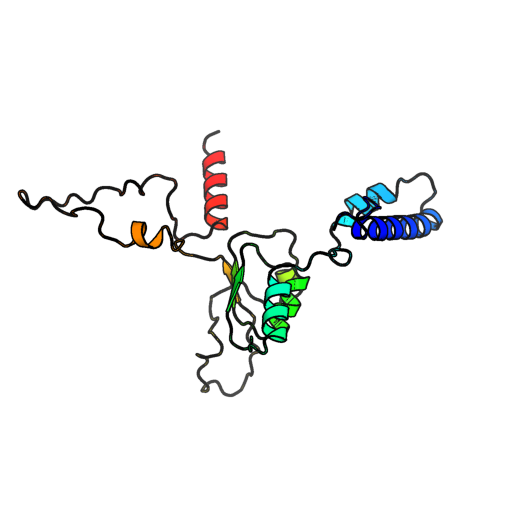.038 13.901 1.00 50.88 204 SER A N 1
ATOM 1607 C CA . SER A 1 204 ? 19.419 19.818 15.298 1.00 50.88 204 SER A CA 1
ATOM 1608 C C . SER A 1 204 ? 20.813 20.354 15.641 1.00 50.88 204 SER A C 1
ATOM 1610 O O . SER A 1 204 ? 21.121 20.493 16.819 1.00 50.88 204 SER A O 1
ATOM 1612 N N . HIS A 1 205 ? 21.634 20.678 14.635 1.00 48.06 205 HIS A N 1
ATOM 1613 C CA . HIS A 1 205 ? 22.967 21.270 14.810 1.00 48.06 205 HIS A CA 1
ATOM 1614 C C . HIS A 1 205 ? 22.984 22.804 14.703 1.00 48.06 205 HIS A C 1
ATOM 1616 O O . HIS A 1 205 ? 24.001 23.417 15.010 1.00 48.06 205 HIS A O 1
ATOM 1622 N N . GLU A 1 206 ? 21.872 23.425 14.302 1.00 45.59 206 GLU A N 1
ATOM 1623 C CA . GLU A 1 206 ? 21.709 24.886 14.223 1.00 45.59 206 GLU A CA 1
ATOM 1624 C C . GLU A 1 206 ? 20.961 25.482 15.440 1.00 45.59 206 GLU A C 1
ATOM 1626 O O . GLU A 1 206 ? 20.477 26.613 15.375 1.00 45.59 206 GLU A O 1
ATOM 1631 N N . ARG A 1 207 ? 20.864 24.746 16.558 1.00 39.44 207 ARG A N 1
ATOM 1632 C CA . ARG A 1 207 ? 20.375 25.257 17.853 1.00 39.44 207 ARG A CA 1
ATOM 1633 C C . ARG A 1 207 ? 21.439 25.181 18.932 1.00 39.44 207 ARG A C 1
ATOM 1635 O O . ARG A 1 207 ? 22.161 24.161 18.961 1.00 39.44 207 ARG A O 1
#

Radius of gyration: 25.1 Å; chains: 1; bounding box: 70×59×63 Å

InterPro domains:
  IPR002125 Cytidine and deoxycytidylate deaminase domain [PF00383] (51-100)
  IPR002125 Cytidine and deoxycytidylate deaminase domain [PS51747] (1-120)
  IPR015517 Deoxycytidylate deaminase-related [PTHR11086] (51-107)
  IPR016192 APOBEC/CMP deaminase, zinc-binding [PS00903] (55-90)
  IPR016193 Cytidine deaminase-like [SSF53927] (45-113)

pLDDT: mean 79.75, std 15.41, range [39.44, 97.81]

=== Feature glossary ===
A reading guide for the features in this record.

Start from the sequence.

  · Sequence gives the chain of amino acids in standard one-letter code (A=alanine, C=cysteine, …, Y=tyrosine), read N→C. It is the only feature that is directly encoded by the gene; all structural features are derived from the folded form of this sequence.

Fold it, and you get atomic coordinates and the backbone conformation that goes with them.

  · The mmCIF table is the protein's shape written out atom by atom. For each backbone N, Cα, C, and carbonyl O, it records an (x, y, z) coordinate triple in Å plus the residue type, chain letter, and residue number.

  · Backbone dihedral angles. Every residue except chain termini has a φ (preceding-C → N → Cα → C) and a ψ (N → Cα → C → next-N). They are reported in degrees following the IUPAC sign convention. Secondary structure is essentially a statement about which (φ, ψ) basin each residue occupies.

  · DSSP 8-state secondary structure assigns each residue one of H (α-helix), G (3₁₀-helix), I (π-helix), E (extended β-strand), B (isolated β-bridge), T (hydrogen-bonded turn), S (bend), or '-' (coil). The assignment is computed from backbone hydrogen-bond geometry via the Kabsch–Sander algorithm.

  · P-SEA three-state annotation labels each residue as helix, strand, or coil based purely on the geometry of the Cα trace. It serves as a fallback when the full backbone (and thus DSSP) is unavailable.

Summarize the fold with a handful of shape descriptors and a per-residue structural alphabet.

  · Radius of gyration (Rg) is the root-mean-square distance of Cα atoms from their centroid — a single number for overall size and compactness. A globular domain of N residues has Rg ≈ 2.2·N^0.38 Å; an extended or disordered chain has a much larger Rg. The Cα contact count is the number of residue pairs whose Cα atoms are within 8 Å and are more than four positions apart in sequence — a standard proxy for tertiary packing density. The bounding box is the smallest axis-aligned box enclosing all Cα atoms.

  · Foldseek's 3Di representation compresses backbone geometry into a per-residue letter drawn from a learned twenty-state alphabet. It captures the tertiary interaction pattern around each residue — which residues are packed against it in space, regardless of where they are in sequence.

  · Accessible surface area quantifies burial. A residue with SASA near zero is packed into the hydrophobic core; one with SASA >100 Å² sits on the surface. Computed here via the Shrake–Rupley numerical algorithm with a 1.4 Å probe.

Ask how reliable the model is.

  · For AlphaFold models, the B-factor field carries pLDDT — the model's own estimate of local accuracy on a 0–100 scale. Regions with pLDDT<50 should be treated as essentially unmodeled; they often correspond to intrinsically disordered segments.

  · For experimental (PDB) structures, the B-factor (temperature factor) quantifies the positional spread of each atom in the crystal — a combination of thermal vibration and static disorder — in units of Å². High B-factors mark flexible loops or poorly resolved regions; low B-factors mark the rigid, well-ordered core.

  · PAE(i, j) answers: if I align the predicted and true structures on residue i, how far off (in Å) do I expect residue j to be? A block-diagonal PAE matrix with low values on the blocks and high values off-diagonal is the signature of a multi-domain protein with confidently predicted domains but uncertain inter-domain orientation.

Place it in context: what it resembles, what it is annotated as, and how it looks.

  · Structural nearest neighbors (via Foldseek easy-search vs the PDB). Reported per hit: target PDB id, E-value, and alignment TM-score. A TM-score above ~0.5 is the conventional threshold for 'same fold'.

  · Functional annotations link the protein to curated databases. InterPro entries identify conserved domains and families by matching the sequence against member-database signatures (Pfam, PROSITE, CDD, …). Gene Ontology (GO) terms describe molecular function, biological process, and cellular component in a controlled vocabulary. CATH places the structure in a hierarchical fold classification (Class/Architecture/Topology/Homologous-superfamily). The organism is the source species.

  · Plot images: a contact map (which residues are close in 3D, as an N×N binary image), a Ramachandran scatter (backbone torsion angles, revealing secondary-structure composition at a glance), and — for AlphaFold structures — a PAE heatmap (pairwise prediction confidence).

  · Structure images are PyMOL renders from six orthogonal camera directions. Cartoon representation draws helices as coils and strands as arrows; sticks shows the backbone as bonds; surface shows the solvent-excluded envelope. Rainbow coloring maps sequence position to hue (blue→red, N→C); chain coloring assigns a distinct color per polypeptide.